Protein AF-A0A2N5A9E8-F1 (afdb_monomer)

Secondary structure (DSSP, 8-state):
--S--EEEE-SGGGG-HHHHHHHHHHHHHTT--EEEEE-TTHHHHH---TTSS-----HHHHHHHHHHHHHHHHHHHHHHHTT-EEEEEEEES---HHHHHH-GGGEETTTEEP--HHHHHHHHHHHHHHHHHHSTT--EEEEEE--TTSSS-SS--HHHHHHHTTT----TTHHHHHHHHHHHHHHHHHHHTT-EEEE----SSGGGT--

Mean predicted aligned error: 6.92 Å

Radius of gyration: 18.6 Å; Cα contacts (8 Å, |Δi|>4): 307; chains: 1; bounding box: 44×36×58 Å

Foldseek 3Di:
DDPAFEDEDEDPCLQVVVSLVVSLVVCVVVVGQEYEYEYACVLVQQDDQPPQAPPPPDVVSVVRNLVVLVSLLVSLVVSVVVNHAYEYEYEDPDDDPRSCVSPVVQADPPGAGHCPLVVRLVRLLSSLLSSCVSNVSHQAYEYEYDDLPDSDHLAHAPVVVVVCCVPDVDDLPRSLVSCCSNVVSNCVSQVVSVHDYHYDYDHSDPSSPDD

Organism: Klebsiella variicola (NCBI:txid244366)

Solvent-accessible surface area (backbone atoms only — not comparable to full-atom values): 11771 Å² total; per-residue (Å²): 130,79,91,76,40,75,49,78,46,59,62,79,51,70,79,36,65,71,55,49,50,52,51,52,54,49,32,55,78,72,69,34,45,30,42,33,46,30,33,59,63,39,57,71,57,43,46,76,56,84,89,54,48,79,90,73,84,51,65,67,59,54,52,50,13,52,52,46,21,52,52,52,23,52,52,19,47,52,30,49,78,72,69,26,43,25,30,44,30,32,44,38,80,74,77,63,71,62,43,48,71,59,36,58,86,40,52,36,92,95,79,46,57,49,86,50,66,71,60,54,32,50,53,50,27,46,38,51,44,49,47,47,69,50,25,67,52,44,46,27,40,35,44,24,73,37,42,60,85,45,81,51,47,66,40,59,43,65,77,61,47,64,70,40,59,80,78,52,90,76,64,83,70,51,37,40,53,51,52,51,50,37,52,50,44,39,48,54,42,34,46,76,68,75,32,45,76,42,82,45,85,61,68,48,45,76,66,55,77,62,128

Structure (mmCIF, N/CA/C/O backbone):
data_AF-A0A2N5A9E8-F1
#
_entry.id   AF-A0A2N5A9E8-F1
#
loop_
_atom_site.group_PDB
_atom_site.id
_atom_site.type_symbol
_atom_site.label_atom_id
_atom_site.label_alt_id
_atom_site.label_comp_id
_atom_site.label_asym_id
_atom_site.label_entity_id
_atom_site.label_seq_id
_atom_site.pdbx_PDB_ins_code
_atom_site.Cartn_x
_atom_site.Cartn_y
_atom_site.Cartn_z
_atom_site.occupancy
_atom_site.B_iso_or_equiv
_atom_site.auth_seq_id
_atom_site.auth_comp_id
_atom_site.auth_asym_id
_atom_site.auth_atom_id
_atom_site.pdbx_PDB_model_num
ATOM 1 N N . MET A 1 1 ? -23.971 -14.358 9.349 1.00 72.75 1 MET A N 1
ATOM 2 C CA . MET A 1 1 ? -23.417 -13.008 9.610 1.00 72.75 1 MET A CA 1
ATOM 3 C C . MET A 1 1 ? -22.126 -12.876 8.810 1.00 72.75 1 MET A C 1
ATOM 5 O O . MET A 1 1 ? -21.363 -13.830 8.812 1.00 72.75 1 MET A O 1
ATOM 9 N N . TRP A 1 2 ? -21.902 -11.767 8.098 1.00 87.25 2 TRP A N 1
ATOM 10 C CA . TRP A 1 2 ? -20.687 -11.575 7.288 1.00 87.25 2 TRP A CA 1
ATOM 11 C C . TRP A 1 2 ? -19.432 -11.530 8.164 1.00 87.25 2 TRP A C 1
ATOM 13 O O . TRP A 1 2 ? -19.405 -10.772 9.135 1.00 87.25 2 TRP A O 1
ATOM 23 N N . GLU A 1 3 ? -18.397 -12.294 7.808 1.00 92.38 3 GLU A N 1
ATOM 24 C CA . GLU A 1 3 ? -17.121 -12.348 8.541 1.00 92.38 3 GLU A CA 1
ATOM 25 C C . GLU A 1 3 ? -16.377 -11.005 8.502 1.00 92.38 3 GLU A C 1
ATOM 27 O O . GLU A 1 3 ? -15.834 -10.552 9.509 1.00 92.38 3 GLU A O 1
ATOM 32 N N . THR A 1 4 ? -16.406 -10.318 7.358 1.00 95.19 4 THR A N 1
ATOM 33 C CA . THR A 1 4 ? -15.750 -9.021 7.160 1.00 95.19 4 THR A CA 1
ATOM 34 C C . THR A 1 4 ? -16.778 -7.937 6.887 1.00 95.19 4 THR A C 1
ATOM 36 O O . THR A 1 4 ? -17.587 -8.056 5.972 1.00 95.19 4 THR A O 1
ATOM 39 N N . ARG A 1 5 ? -16.727 -6.861 7.676 1.00 97.06 5 ARG A N 1
ATOM 40 C CA . ARG A 1 5 ? -17.541 -5.653 7.501 1.00 97.06 5 ARG A CA 1
ATOM 41 C C . ARG A 1 5 ? -16.593 -4.468 7.567 1.00 97.06 5 ARG A C 1
ATOM 43 O O . ARG A 1 5 ? -16.110 -4.127 8.650 1.00 97.06 5 ARG A O 1
ATOM 50 N N . ALA A 1 6 ? -16.281 -3.909 6.404 1.00 97.00 6 ALA A N 1
ATOM 51 C CA . ALA A 1 6 ? -15.262 -2.884 6.246 1.00 97.00 6 ALA A CA 1
ATOM 52 C C . ALA A 1 6 ? -15.866 -1.506 5.969 1.00 97.00 6 ALA A C 1
ATOM 54 O O . ALA A 1 6 ? -16.857 -1.399 5.249 1.00 97.00 6 ALA A O 1
ATOM 55 N N . LEU A 1 7 ? -15.237 -0.473 6.524 1.00 97.56 7 LEU A N 1
ATOM 56 C CA . LEU A 1 7 ? -15.528 0.925 6.233 1.00 97.56 7 LEU A CA 1
ATOM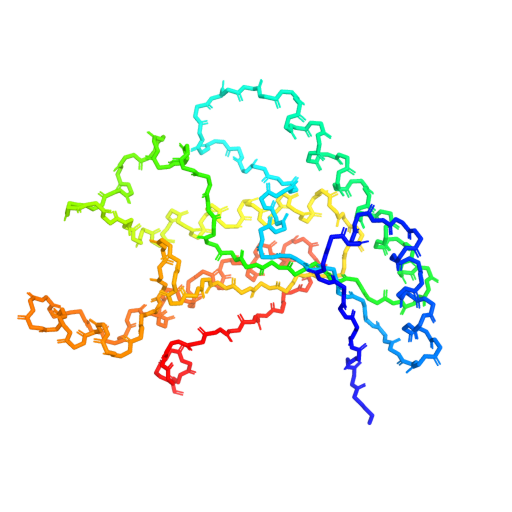 57 C C . LEU A 1 7 ? -14.258 1.605 5.717 1.00 97.56 7 LEU A C 1
ATOM 59 O O . LEU A 1 7 ? -13.197 1.481 6.331 1.00 97.56 7 LEU A O 1
ATOM 63 N N . GLU A 1 8 ? -14.367 2.299 4.587 1.00 96.94 8 GLU A N 1
ATOM 64 C CA . GLU A 1 8 ? -13.237 2.937 3.912 1.00 96.94 8 GLU A CA 1
ATOM 65 C C . GLU A 1 8 ? -13.269 4.461 4.066 1.00 96.94 8 GLU A C 1
ATOM 67 O O . GLU A 1 8 ? -14.317 5.089 3.914 1.00 96.94 8 GLU A O 1
ATOM 72 N N . LEU A 1 9 ? -12.098 5.051 4.309 1.00 96.94 9 LEU A N 1
ATOM 73 C CA . LEU A 1 9 ? -11.838 6.474 4.111 1.00 96.94 9 LEU A CA 1
ATOM 74 C C . LEU A 1 9 ? -10.794 6.626 3.007 1.00 96.94 9 LEU A C 1
ATOM 76 O O . LEU A 1 9 ? -9.661 6.161 3.158 1.00 96.94 9 LEU A O 1
ATOM 80 N N . ASN A 1 10 ? -11.188 7.262 1.900 1.00 94.50 10 ASN A N 1
ATOM 81 C CA . ASN A 1 10 ? -10.383 7.296 0.678 1.00 94.50 10 ASN A CA 1
ATOM 82 C C . ASN A 1 10 ? -10.096 8.690 0.092 1.00 94.50 10 ASN A C 1
ATOM 84 O O . ASN A 1 10 ? -9.565 8.825 -1.011 1.00 94.50 10 ASN A O 1
ATOM 88 N N . ASN A 1 11 ? -10.432 9.744 0.832 1.00 92.94 11 ASN A N 1
ATOM 89 C CA . ASN A 1 11 ? -10.236 11.134 0.424 1.00 92.94 11 ASN A CA 1
ATOM 90 C C . ASN A 1 11 ? -8.995 11.744 1.120 1.00 92.94 11 ASN A C 1
ATOM 92 O O . ASN A 1 11 ? -8.126 11.022 1.606 1.00 92.94 11 ASN A O 1
ATOM 96 N N . GLN A 1 12 ? -8.857 13.074 1.151 1.00 93.25 12 GLN A N 1
ATOM 97 C CA . GLN A 1 12 ? -7.719 13.725 1.825 1.00 93.25 12 GLN A CA 1
ATOM 98 C C . GLN A 1 12 ? -7.793 13.673 3.357 1.00 93.25 12 GLN A C 1
ATOM 100 O O . GLN A 1 12 ? -6.765 13.829 4.020 1.00 93.25 12 GLN A O 1
ATOM 105 N N . ASP A 1 13 ? -8.967 13.386 3.926 1.00 94.88 13 ASP A N 1
ATOM 106 C CA . ASP A 1 13 ? -9.162 13.309 5.374 1.00 94.88 13 ASP A CA 1
ATOM 107 C C . ASP A 1 13 ? -8.412 12.140 6.013 1.00 94.88 13 ASP A C 1
ATOM 109 O O . ASP A 1 13 ? -8.297 12.095 7.237 1.00 94.88 13 ASP A O 1
ATOM 113 N N . ILE A 1 14 ? -7.848 11.223 5.215 1.00 96.12 14 ILE A N 1
ATOM 114 C CA . ILE A 1 14 ? -6.990 10.149 5.726 1.00 96.12 14 ILE A CA 1
ATOM 115 C C . ILE A 1 14 ? -5.797 10.678 6.523 1.00 96.12 14 ILE A C 1
ATOM 117 O O . ILE A 1 14 ? -5.272 9.942 7.341 1.00 96.12 14 ILE A O 1
ATOM 121 N N . TRP A 1 15 ? -5.366 11.924 6.293 1.00 97.00 15 TRP A N 1
ATOM 122 C CA . TRP A 1 15 ? -4.256 12.563 7.009 1.00 97.00 15 TRP A CA 1
ATOM 123 C C . TRP A 1 15 ? 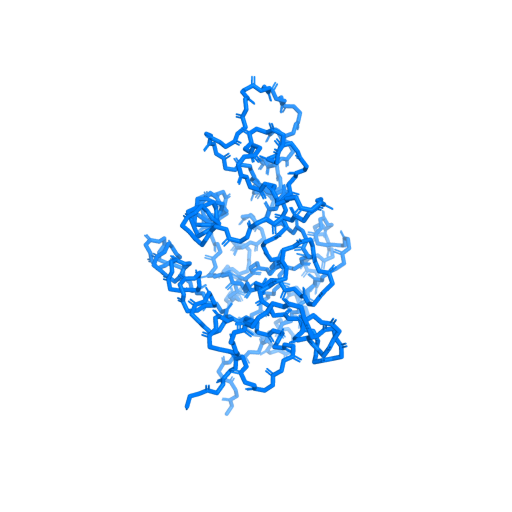-4.728 13.440 8.174 1.00 97.00 15 TRP A C 1
ATOM 125 O O . TRP A 1 15 ? -3.912 14.015 8.895 1.00 97.00 15 TRP A O 1
ATOM 135 N N . HIS A 1 16 ? -6.041 13.549 8.381 1.00 97.25 16 HIS A N 1
ATOM 136 C CA . HIS A 1 16 ? -6.640 14.343 9.440 1.00 97.25 16 HIS A CA 1
ATOM 137 C C . HIS A 1 16 ? -7.058 13.435 10.601 1.00 97.25 16 HIS A C 1
ATOM 139 O O . HIS A 1 16 ? -8.077 12.746 10.551 1.00 97.25 16 HIS A O 1
ATOM 145 N N . TRP A 1 17 ? -6.264 13.438 11.677 1.00 97.44 17 TRP A N 1
ATOM 146 C CA . TRP A 1 17 ? -6.462 12.561 12.841 1.00 97.44 17 TRP A CA 1
ATOM 147 C C . TRP A 1 17 ? -7.901 12.552 13.393 1.00 97.44 17 TRP A C 1
ATOM 149 O O . TRP A 1 17 ? -8.456 11.462 13.540 1.00 97.44 17 TRP A O 1
ATOM 159 N N . PRO A 1 18 ? -8.568 13.702 13.628 1.00 97.56 18 PRO A N 1
ATOM 160 C CA . PRO A 1 18 ? -9.954 13.693 14.094 1.00 97.56 18 PRO A CA 1
ATOM 161 C C . PRO A 1 18 ? -10.927 13.003 13.128 1.00 97.56 18 PRO A C 1
ATOM 163 O O . PRO A 1 18 ? -11.863 12.350 13.579 1.00 97.56 18 PRO A O 1
ATOM 166 N N . SER A 1 19 ? -10.718 13.121 11.813 1.00 96.75 19 SER A N 1
ATOM 167 C CA . SER A 1 19 ? -11.566 12.447 10.820 1.00 96.75 19 SER A CA 1
ATOM 168 C C . SER A 1 19 ? -11.382 10.931 10.870 1.00 96.75 19 SER A C 1
ATOM 170 O O . SER A 1 19 ? -12.371 10.201 10.904 1.00 96.75 19 SER A O 1
ATOM 172 N N . ALA A 1 20 ? -10.135 10.460 10.956 1.00 96.94 20 ALA A N 1
ATOM 173 C CA . ALA A 1 20 ? -9.837 9.038 11.100 1.00 96.94 20 ALA A CA 1
ATOM 174 C C . ALA A 1 20 ? -10.406 8.453 12.409 1.00 96.94 20 ALA A C 1
ATOM 176 O O . ALA A 1 20 ? -10.971 7.362 12.399 1.00 96.94 20 ALA A O 1
ATOM 177 N N . CYS A 1 21 ? -10.337 9.189 13.524 1.00 97.12 21 CYS A N 1
ATOM 178 C CA . CYS A 1 21 ? -10.956 8.772 14.786 1.00 97.12 21 CYS A CA 1
ATOM 179 C C . CYS A 1 21 ? -12.482 8.660 14.680 1.00 97.12 21 CYS A C 1
ATOM 181 O O . CYS A 1 21 ? -13.038 7.639 15.082 1.00 97.12 21 CYS A O 1
ATOM 183 N N . ARG A 1 22 ? -13.154 9.651 14.077 1.00 97.56 22 ARG A N 1
ATOM 184 C CA . ARG A 1 22 ? -14.612 9.602 13.861 1.00 97.56 22 ARG A CA 1
ATOM 185 C C . ARG A 1 22 ? -15.032 8.407 13.006 1.00 97.56 22 ARG A C 1
ATOM 187 O O . ARG A 1 22 ? -16.063 7.799 13.274 1.00 97.56 22 ARG A O 1
ATOM 194 N N . LEU A 1 23 ? -14.231 8.047 12.001 1.00 97.75 23 LEU A N 1
ATOM 195 C CA . LEU A 1 23 ? -14.459 6.850 11.191 1.00 97.75 23 LEU A CA 1
ATOM 196 C C . LEU A 1 23 ? -14.418 5.571 12.044 1.00 97.75 23 LEU A C 1
ATOM 198 O O . LEU A 1 23 ? -15.290 4.719 11.900 1.00 97.75 23 LEU A O 1
ATOM 202 N N . MET A 1 24 ? -13.435 5.440 12.943 1.00 98.25 24 MET A N 1
ATOM 203 C CA . MET A 1 24 ? -13.316 4.283 13.846 1.00 98.25 24 MET A CA 1
ATOM 204 C C . MET A 1 24 ? -14.486 4.208 14.834 1.00 98.25 24 MET A C 1
ATOM 206 O O . MET A 1 24 ? -15.050 3.137 15.043 1.00 98.25 24 MET A O 1
ATOM 210 N N . GLU A 1 25 ? -14.882 5.341 15.415 1.00 97.88 25 GLU A N 1
ATOM 211 C CA . GLU A 1 25 ? -16.040 5.429 16.315 1.00 97.88 25 GLU A CA 1
ATOM 212 C C . GLU A 1 25 ? -17.330 5.013 15.601 1.00 97.88 25 GLU A C 1
ATOM 214 O O . GLU A 1 25 ? -18.112 4.217 16.125 1.00 97.88 25 GLU A O 1
ATOM 219 N N . TYR A 1 26 ? -17.524 5.499 14.373 1.00 98.31 26 TYR A N 1
ATOM 220 C CA . TYR A 1 26 ? -18.640 5.093 13.528 1.00 98.31 26 TYR A CA 1
ATOM 221 C C . TYR A 1 26 ? -18.590 3.592 13.221 1.00 98.31 26 TYR A C 1
ATOM 223 O O . TYR A 1 26 ? -19.602 2.903 13.352 1.00 98.31 26 TYR A O 1
ATOM 231 N N . ALA A 1 27 ? -17.415 3.068 12.859 1.00 98.25 27 ALA A N 1
ATOM 232 C CA . ALA A 1 27 ? -17.225 1.652 12.570 1.00 98.25 27 ALA A CA 1
ATOM 233 C C . ALA A 1 27 ? -17.691 0.779 13.747 1.00 98.25 27 ALA A C 1
ATOM 235 O O . ALA A 1 27 ? -18.510 -0.118 13.553 1.00 98.25 27 ALA A O 1
ATOM 236 N N . ILE A 1 28 ? -17.264 1.100 14.970 1.00 98.00 28 ILE A N 1
ATOM 237 C CA . ILE A 1 28 ? -17.664 0.376 16.186 1.00 98.00 28 ILE A CA 1
ATOM 238 C C . ILE A 1 28 ? -19.168 0.495 16.423 1.00 98.00 28 ILE A C 1
ATOM 240 O O . ILE A 1 28 ? -19.849 -0.518 16.585 1.00 98.00 28 ILE A O 1
ATOM 244 N N . LYS A 1 29 ? -19.701 1.724 16.402 1.00 98.19 29 LYS A N 1
ATOM 245 C CA . LYS A 1 29 ? -21.121 2.001 16.662 1.00 98.19 29 LYS A CA 1
ATOM 246 C C . LYS A 1 29 ? -22.048 1.220 15.729 1.00 98.19 29 LYS A C 1
ATOM 248 O O . LYS A 1 29 ? -23.126 0.803 16.143 1.00 98.19 29 LYS A O 1
ATOM 253 N N . HIS A 1 30 ? -21.630 1.030 14.482 1.00 97.81 30 HIS A N 1
ATOM 254 C CA . HIS A 1 30 ? -22.415 0.361 13.447 1.00 97.81 30 HIS A CA 1
ATOM 255 C C . HIS A 1 30 ? -21.973 -1.090 13.187 1.00 97.81 30 HIS A C 1
ATOM 257 O O . HIS A 1 30 ? -22.403 -1.708 12.215 1.00 97.81 30 HIS A O 1
ATOM 263 N N . GLY A 1 31 ? -21.146 -1.659 14.069 1.00 97.00 31 GLY A N 1
ATOM 264 C CA . GLY A 1 31 ? -20.788 -3.076 14.056 1.00 97.00 31 GLY A CA 1
ATOM 265 C C . GLY A 1 31 ? -19.809 -3.492 12.955 1.00 97.00 31 GLY A C 1
ATOM 266 O O . GLY A 1 31 ? -19.677 -4.689 12.689 1.00 97.00 31 GLY A O 1
ATOM 267 N N . PHE A 1 32 ? -19.111 -2.557 12.312 1.00 98.50 32 PHE A N 1
ATOM 268 C CA . PHE A 1 32 ? -17.983 -2.861 11.431 1.00 98.50 32 PHE A CA 1
ATOM 269 C C . PHE A 1 32 ? -16.805 -3.406 12.245 1.00 98.50 32 PHE A C 1
ATOM 271 O O . PHE A 1 32 ? -16.614 -3.057 13.406 1.00 98.50 32 PHE A O 1
ATOM 278 N N . ASN A 1 33 ? -16.002 -4.271 11.629 1.00 98.12 33 ASN A N 1
ATOM 279 C CA . ASN A 1 33 ? -14.831 -4.881 12.271 1.00 98.12 33 ASN A CA 1
ATOM 280 C C . ASN A 1 33 ? -13.517 -4.568 11.545 1.00 98.12 33 ASN A C 1
ATOM 282 O O . ASN A 1 33 ? -12.466 -5.115 11.881 1.00 98.12 33 ASN A O 1
ATOM 286 N N . THR A 1 34 ? -13.577 -3.750 10.494 1.00 98.56 34 THR A N 1
ATOM 287 C CA . THR A 1 34 ? -12.442 -3.465 9.619 1.00 98.56 34 THR A CA 1
ATOM 288 C C . THR A 1 34 ? -12.486 -2.013 9.156 1.00 98.56 34 THR A C 1
ATOM 290 O O . THR A 1 34 ? -13.527 -1.530 8.714 1.00 98.56 34 THR A O 1
ATOM 293 N N . VAL A 1 35 ? -11.346 -1.334 9.227 1.00 98.62 35 VAL A N 1
ATOM 294 C CA . VAL A 1 35 ? -11.126 0.007 8.681 1.00 98.62 35 VAL A CA 1
ATOM 295 C C . VAL A 1 35 ? -10.141 -0.090 7.525 1.00 98.62 35 VAL A C 1
ATOM 297 O O . VAL A 1 35 ? -9.106 -0.753 7.634 1.00 98.62 35 VAL A O 1
ATOM 300 N N . VAL A 1 36 ? -10.467 0.585 6.428 1.00 98.50 36 VAL A N 1
ATOM 301 C CA . VAL A 1 36 ? -9.624 0.695 5.238 1.00 98.50 36 VAL A CA 1
ATOM 302 C C . VAL A 1 36 ? -9.244 2.158 5.042 1.00 98.50 36 VAL A C 1
ATOM 304 O O . VAL A 1 36 ? -10.112 3.027 4.991 1.00 98.50 36 VAL A O 1
ATOM 307 N N . ILE A 1 37 ? -7.949 2.430 4.924 1.00 98.12 37 ILE A N 1
ATOM 308 C CA . ILE A 1 37 ? -7.427 3.739 4.525 1.00 98.12 37 ILE A CA 1
ATOM 309 C C . ILE A 1 37 ? -6.835 3.597 3.130 1.00 98.12 37 ILE A C 1
ATOM 311 O O . ILE A 1 37 ? -5.883 2.841 2.943 1.00 98.12 37 ILE A O 1
ATOM 315 N N . GLY A 1 38 ? -7.402 4.302 2.155 1.00 94.94 38 GLY A N 1
ATOM 316 C CA . GLY A 1 38 ? -7.069 4.098 0.748 1.00 94.94 38 GLY A CA 1
ATOM 317 C C . GLY A 1 38 ? -6.800 5.382 -0.013 1.00 94.94 38 GLY A C 1
ATOM 318 O O . GLY A 1 38 ? -7.481 6.372 0.184 1.00 94.94 38 GLY A O 1
ATOM 319 N N . GLN A 1 39 ? -5.827 5.391 -0.913 1.00 92.88 39 GLN A N 1
ATOM 320 C CA . GLN A 1 39 ? -5.735 6.380 -1.996 1.00 92.88 39 GLN A CA 1
ATOM 321 C C . GLN A 1 39 ? -5.071 5.686 -3.184 1.00 92.88 39 GLN A C 1
ATOM 323 O O . GLN A 1 39 ? -4.251 4.796 -2.974 1.00 92.88 39 GLN A O 1
ATOM 328 N N . ALA A 1 40 ? -5.371 6.102 -4.421 1.00 87.81 40 ALA A N 1
ATOM 329 C CA . ALA A 1 40 ? -4.774 5.490 -5.614 1.00 87.81 40 ALA A CA 1
ATOM 330 C C . ALA A 1 40 ? -3.242 5.389 -5.491 1.00 87.81 40 ALA A C 1
ATOM 332 O O . ALA A 1 40 ? -2.704 4.295 -5.515 1.00 87.81 40 ALA A O 1
ATOM 333 N N . GLU A 1 41 ? -2.580 6.505 -5.188 1.00 88.88 41 GLU A N 1
ATOM 334 C CA . GLU A 1 41 ? -1.118 6.608 -5.084 1.00 88.88 41 GLU A CA 1
ATOM 335 C C . GLU A 1 41 ? -0.586 6.471 -3.649 1.00 88.88 41 GLU A C 1
ATOM 337 O O . GLU A 1 41 ? 0.439 7.063 -3.296 1.00 88.88 41 GLU A O 1
ATOM 342 N N . LEU A 1 42 ? -1.305 5.764 -2.767 1.00 95.19 42 LEU A N 1
ATOM 343 C CA . LEU A 1 42 ? -0.978 5.764 -1.340 1.00 95.19 42 LEU A CA 1
ATOM 344 C C . LEU A 1 42 ? 0.449 5.276 -1.077 1.00 95.19 42 LEU A C 1
ATOM 346 O O . LEU A 1 42 ? 1.192 5.965 -0.385 1.00 95.19 42 LEU A O 1
ATOM 350 N N . PHE A 1 43 ? 0.874 4.144 -1.641 1.00 95.38 43 PHE A N 1
ATOM 351 C CA . PHE A 1 43 ? 2.184 3.582 -1.294 1.00 95.38 43 PHE A CA 1
ATOM 352 C C . PHE A 1 43 ? 3.349 4.424 -1.823 1.00 95.38 43 PHE A C 1
ATOM 354 O O . PHE A 1 43 ? 4.361 4.530 -1.139 1.00 95.38 43 PHE A O 1
ATOM 361 N N . GLY A 1 44 ? 3.196 5.105 -2.966 1.00 92.19 44 GLY A N 1
ATOM 362 C CA . GLY A 1 44 ? 4.204 6.062 -3.449 1.00 92.19 44 GLY A CA 1
ATOM 363 C C . GLY A 1 44 ? 4.385 7.263 -2.508 1.00 92.19 44 GLY A C 1
ATOM 364 O O . GLY A 1 44 ? 5.472 7.827 -2.396 1.00 92.19 44 GLY A O 1
ATOM 365 N N . LYS A 1 45 ? 3.342 7.622 -1.743 1.00 93.81 45 LYS A N 1
ATOM 366 C CA . LYS A 1 45 ? 3.435 8.642 -0.683 1.00 93.81 45 LYS A CA 1
ATOM 367 C C . LYS A 1 45 ? 4.129 8.140 0.581 1.00 93.81 45 LYS A C 1
ATOM 369 O O . LYS A 1 45 ? 4.500 8.986 1.399 1.00 93.81 45 LYS A O 1
ATOM 374 N N . LEU A 1 46 ? 4.247 6.823 0.760 1.00 95.62 46 LEU A N 1
ATOM 375 C CA . LEU A 1 46 ? 4.800 6.182 1.955 1.00 95.62 46 LEU A CA 1
ATOM 376 C C . LEU A 1 46 ? 6.255 5.778 1.787 1.00 95.62 46 LEU A C 1
ATOM 378 O O . LEU A 1 46 ? 7.013 5.913 2.740 1.00 95.62 46 LEU A O 1
ATOM 382 N N . VAL A 1 47 ? 6.636 5.277 0.613 1.00 93.56 47 VAL A N 1
ATOM 383 C CA . VAL A 1 47 ? 7.964 4.700 0.390 1.00 93.56 47 VAL A CA 1
ATOM 384 C C . VAL A 1 47 ? 8.437 4.891 -1.047 1.00 93.56 47 VAL A C 1
ATOM 386 O O . VAL A 1 47 ? 7.634 4.953 -1.981 1.00 93.56 47 VAL A O 1
ATOM 389 N N . SER A 1 48 ? 9.758 4.901 -1.207 1.00 90.56 48 SER A N 1
ATOM 390 C CA . SER A 1 48 ? 10.453 4.760 -2.485 1.00 90.56 48 SER A CA 1
ATOM 391 C C . SER A 1 48 ? 11.398 3.556 -2.380 1.00 90.56 48 SER A C 1
ATOM 393 O O . SER A 1 48 ? 12.297 3.591 -1.537 1.00 90.56 48 SER A O 1
ATOM 395 N N . PRO A 1 49 ? 11.205 2.481 -3.168 1.00 89.00 49 PRO A N 1
ATOM 396 C CA . PRO A 1 49 ? 12.113 1.333 -3.167 1.00 89.00 49 PRO A CA 1
ATOM 397 C C . PRO A 1 49 ? 13.552 1.754 -3.483 1.00 89.00 49 PRO A C 1
ATOM 399 O O . PRO A 1 49 ? 13.785 2.527 -4.412 1.00 89.00 49 PRO A O 1
ATOM 402 N N . GLN A 1 50 ? 14.517 1.251 -2.716 1.00 87.19 50 GLN A N 1
ATOM 403 C CA . GLN A 1 50 ? 15.932 1.574 -2.911 1.00 87.19 50 GLN A CA 1
ATOM 404 C C . GLN A 1 50 ? 16.523 0.802 -4.098 1.00 87.19 50 GLN A C 1
ATOM 406 O O . GLN A 1 50 ? 16.119 -0.325 -4.363 1.00 87.19 50 GLN A O 1
ATOM 411 N N . GLY A 1 51 ? 17.508 1.394 -4.781 1.00 87.50 51 GLY A N 1
ATOM 412 C CA . GLY A 1 51 ? 18.261 0.731 -5.855 1.00 87.50 51 GLY A CA 1
ATOM 413 C 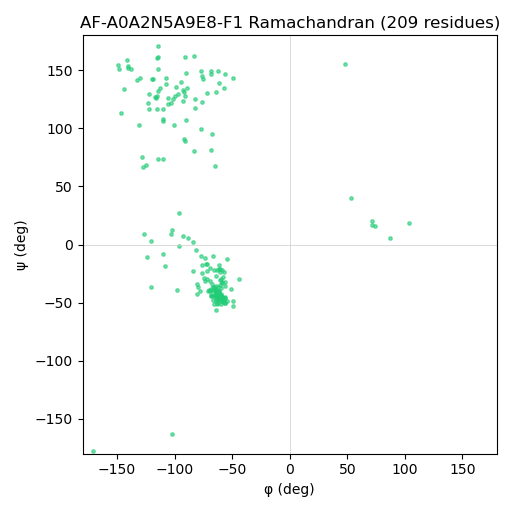C . GLY A 1 51 ? 17.646 0.820 -7.257 1.00 87.50 51 GLY A C 1
ATOM 414 O O . GLY A 1 51 ? 18.184 0.213 -8.175 1.00 87.50 51 GLY A O 1
ATOM 415 N N . TYR A 1 52 ? 16.560 1.581 -7.427 1.00 88.00 52 TYR A N 1
ATOM 416 C CA . TYR A 1 52 ? 15.840 1.724 -8.703 1.00 88.00 52 TYR A CA 1
ATOM 417 C C . TYR A 1 52 ? 15.979 3.106 -9.362 1.00 88.00 52 TYR A C 1
ATOM 419 O O . TYR A 1 52 ? 15.533 3.324 -10.481 1.00 88.00 52 TYR A O 1
ATOM 427 N N . THR A 1 53 ? 16.570 4.075 -8.673 1.00 84.31 53 THR A N 1
ATOM 428 C CA . THR A 1 53 ? 16.900 5.387 -9.237 1.00 84.31 53 THR A CA 1
ATOM 429 C C . THR A 1 53 ? 18.289 5.787 -8.749 1.00 84.31 53 THR A C 1
ATOM 431 O O . THR A 1 53 ? 18.670 5.377 -7.645 1.00 84.31 53 THR A O 1
ATOM 434 N N . PRO A 1 54 ? 19.050 6.590 -9.518 1.00 75.00 54 PRO A N 1
ATOM 435 C CA . PRO A 1 54 ? 20.262 7.224 -9.016 1.00 75.00 54 PRO A CA 1
ATOM 436 C C . PRO A 1 54 ? 19.990 7.907 -7.672 1.00 75.00 54 PRO A C 1
ATOM 438 O O . PRO A 1 54 ? 18.896 8.430 -7.444 1.00 75.00 54 PRO A O 1
ATOM 441 N N . PHE A 1 55 ? 20.964 7.853 -6.764 1.00 60.53 55 PHE A N 1
ATOM 442 C CA . PHE A 1 55 ? 20.850 8.419 -5.422 1.00 60.53 55 PHE A CA 1
ATOM 443 C C . PHE A 1 55 ? 20.809 9.954 -5.472 1.00 60.53 55 PHE A C 1
ATOM 445 O O . PHE A 1 55 ? 21.802 10.613 -5.187 1.00 60.53 55 PHE A O 1
ATOM 452 N N . ASP A 1 56 ? 19.640 10.521 -5.757 1.00 59.00 56 ASP A N 1
ATOM 453 C CA . ASP A 1 56 ? 19.311 11.887 -5.361 1.00 59.00 56 ASP A CA 1
ATOM 454 C C . ASP A 1 56 ? 18.628 11.819 -4.000 1.00 59.00 56 ASP A C 1
ATOM 456 O O . ASP A 1 56 ? 17.419 11.608 -3.863 1.00 59.00 56 ASP A O 1
ATOM 460 N N . TYR A 1 57 ? 19.442 11.919 -2.952 1.00 58.66 57 TYR A N 1
ATOM 461 C CA . TYR A 1 57 ? 18.960 11.876 -1.582 1.00 58.66 57 TYR A CA 1
ATOM 462 C C . TYR A 1 57 ? 18.128 13.132 -1.282 1.00 58.66 57 TYR A C 1
ATOM 464 O O . TYR A 1 57 ? 18.644 14.193 -0.937 1.00 58.66 57 TYR A O 1
ATOM 472 N N . ASN A 1 58 ? 16.808 13.017 -1.438 1.00 71.75 58 ASN A N 1
ATOM 473 C CA . ASN A 1 58 ? 15.863 14.069 -1.086 1.00 71.75 58 ASN A CA 1
ATOM 474 C C . ASN A 1 58 ? 15.388 13.884 0.363 1.00 71.75 58 ASN A C 1
ATOM 476 O O . ASN A 1 58 ? 14.371 13.236 0.633 1.00 71.75 58 ASN A O 1
ATOM 480 N N . ASP A 1 59 ? 16.121 14.489 1.299 1.00 72.06 59 ASP A N 1
ATOM 481 C CA . ASP A 1 59 ? 15.838 14.449 2.742 1.00 72.06 59 ASP A CA 1
ATOM 482 C C . ASP A 1 59 ? 14.395 14.817 3.097 1.00 72.06 59 ASP A C 1
ATOM 484 O O . ASP A 1 59 ? 13.772 14.225 3.987 1.00 72.06 59 ASP A O 1
ATOM 488 N N . ARG A 1 60 ? 13.831 15.794 2.381 1.00 69.56 60 ARG A N 1
ATOM 489 C CA . ARG A 1 60 ? 12.464 16.258 2.612 1.00 69.56 60 ARG A CA 1
ATOM 490 C C . ARG A 1 60 ? 11.446 15.190 2.225 1.00 69.56 60 ARG A C 1
ATOM 492 O O . ARG A 1 60 ? 10.496 14.971 2.979 1.00 69.56 60 ARG A O 1
ATOM 499 N N . LEU A 1 61 ? 11.633 14.531 1.082 1.00 81.25 61 LEU A N 1
ATOM 500 C CA . LEU A 1 61 ? 10.765 13.440 0.637 1.00 81.25 61 LEU A CA 1
ATOM 501 C C . LEU A 1 61 ? 10.816 12.270 1.627 1.00 81.25 61 LEU A C 1
ATOM 503 O O . LEU A 1 61 ? 9.766 11.824 2.092 1.00 81.25 61 LEU A O 1
ATOM 507 N N . SER A 1 62 ? 12.027 11.860 2.017 1.00 84.06 62 SER A N 1
ATOM 508 C CA 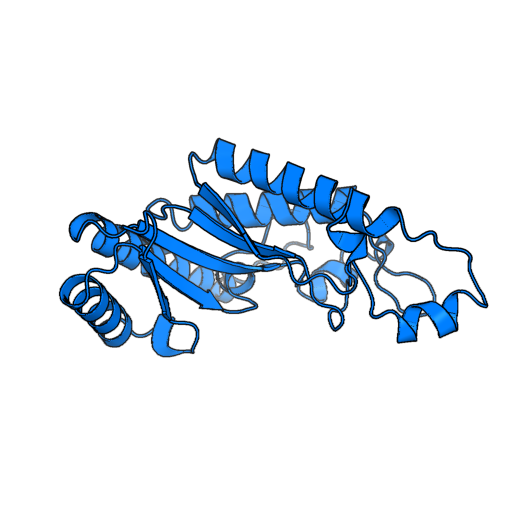. SER A 1 62 ? 12.261 10.800 3.007 1.00 84.06 62 SER A CA 1
ATOM 509 C C . SER A 1 62 ? 11.590 11.113 4.352 1.00 84.06 62 SER A C 1
ATOM 511 O O . SER A 1 62 ? 10.857 10.294 4.914 1.00 84.06 62 SER A O 1
ATOM 513 N N . SER A 1 63 ? 11.736 12.349 4.839 1.00 89.94 63 SER A N 1
ATOM 514 C CA . SER A 1 63 ? 11.114 12.794 6.091 1.00 89.94 63 SER A CA 1
ATOM 515 C C . SER A 1 63 ? 9.583 12.773 6.029 1.00 89.94 63 SER A C 1
ATOM 517 O O . SER A 1 63 ? 8.929 12.341 6.981 1.00 89.94 63 SER A O 1
ATOM 519 N N . GLN A 1 64 ? 8.987 13.200 4.909 1.00 93.38 64 GLN A N 1
ATOM 520 C CA . GLN A 1 64 ? 7.532 13.167 4.720 1.00 93.38 64 GLN A CA 1
ATOM 521 C C . GLN A 1 64 ? 6.988 11.738 4.641 1.00 93.38 64 GLN A C 1
ATOM 523 O O . GLN A 1 64 ? 5.972 11.434 5.269 1.00 93.38 64 GLN A O 1
ATOM 528 N N . GLN A 1 65 ? 7.665 10.866 3.893 1.00 94.81 65 GLN A N 1
ATOM 529 C CA . GLN A 1 65 ? 7.356 9.439 3.794 1.00 94.81 65 GLN A CA 1
ATOM 530 C C . GLN A 1 65 ? 7.367 8.785 5.180 1.00 94.81 65 GLN A C 1
ATOM 532 O O . GLN A 1 65 ? 6.365 8.209 5.612 1.00 94.81 65 GLN A O 1
ATOM 537 N N . ARG A 1 66 ? 8.441 9.001 5.948 1.00 95.44 66 ARG A N 1
ATOM 538 C CA . ARG A 1 66 ? 8.559 8.512 7.326 1.00 95.44 66 ARG A CA 1
ATOM 539 C C . ARG A 1 66 ? 7.449 9.041 8.236 1.00 95.44 66 ARG A C 1
ATOM 541 O O . ARG A 1 66 ? 6.857 8.263 8.982 1.00 95.44 66 ARG A O 1
ATOM 548 N N . ALA A 1 67 ? 7.139 10.337 8.179 1.00 97.19 67 ALA A N 1
ATOM 549 C CA . ALA A 1 67 ? 6.077 10.931 8.993 1.00 97.19 67 ALA A CA 1
ATOM 550 C C . ALA A 1 67 ? 4.698 10.319 8.686 1.00 97.19 67 ALA A C 1
ATOM 552 O O . ALA A 1 67 ? 3.934 10.022 9.608 1.00 97.19 67 ALA A O 1
ATOM 553 N N . ARG A 1 68 ? 4.395 10.072 7.405 1.00 97.50 68 ARG A N 1
ATOM 554 C CA . ARG A 1 68 ? 3.156 9.405 6.975 1.00 97.50 68 ARG A CA 1
ATOM 555 C C . ARG A 1 68 ? 3.088 7.958 7.457 1.00 97.50 68 ARG A C 1
ATOM 557 O O . ARG A 1 68 ? 2.049 7.551 7.972 1.00 97.50 68 ARG A O 1
ATOM 564 N N . CYS A 1 69 ? 4.185 7.210 7.362 1.00 98.31 69 CYS A N 1
ATOM 565 C CA . CYS A 1 69 ? 4.279 5.854 7.903 1.00 98.31 69 CYS A CA 1
ATOM 566 C C . CYS A 1 69 ? 4.029 5.828 9.419 1.00 98.31 69 CYS A C 1
ATOM 568 O O . CYS A 1 69 ? 3.190 5.064 9.895 1.00 98.31 69 CYS A O 1
ATOM 570 N N . ILE A 1 70 ? 4.660 6.733 10.179 1.00 98.44 70 ILE A N 1
ATOM 571 C CA . ILE A 1 70 ? 4.428 6.873 11.627 1.00 98.44 70 ILE A CA 1
ATOM 572 C C . ILE A 1 70 ? 2.953 7.166 11.921 1.00 98.44 70 ILE A C 1
ATOM 574 O O . ILE A 1 70 ? 2.366 6.550 12.813 1.00 98.44 70 ILE A O 1
ATOM 578 N N . TYR A 1 71 ? 2.349 8.092 11.177 1.00 98.56 71 TYR A N 1
ATOM 579 C CA . TYR A 1 71 ? 0.942 8.449 11.329 1.00 98.56 71 TYR A CA 1
ATOM 580 C C . TYR A 1 71 ? 0.015 7.247 11.090 1.00 98.56 71 TYR A C 1
ATOM 582 O O . TYR A 1 71 ? -0.808 6.924 11.949 1.00 98.56 71 TYR A O 1
ATOM 590 N N . LEU A 1 72 ? 0.181 6.540 9.968 1.00 98.62 72 LEU A N 1
ATOM 591 C CA . LEU A 1 72 ? -0.638 5.369 9.645 1.00 98.62 72 LEU A CA 1
ATOM 592 C C . LEU A 1 72 ? -0.423 4.234 10.645 1.00 98.62 72 LEU A C 1
ATOM 594 O O . LEU A 1 72 ? -1.379 3.558 11.015 1.00 98.62 72 LEU A O 1
ATOM 598 N N . ASN A 1 73 ? 0.803 4.055 11.143 1.00 98.81 73 ASN A N 1
ATOM 599 C CA . ASN A 1 73 ? 1.081 3.052 12.163 1.00 98.81 73 ASN A CA 1
ATOM 600 C C . ASN A 1 73 ? 0.351 3.368 13.474 1.00 98.81 73 ASN A C 1
ATOM 602 O O . ASN A 1 73 ? -0.191 2.467 14.106 1.00 98.81 73 ASN A O 1
ATOM 606 N N . ARG A 1 74 ? 0.263 4.648 13.863 1.00 98.69 74 ARG A N 1
ATOM 607 C CA . ARG A 1 74 ? -0.539 5.069 15.025 1.00 98.69 74 ARG A CA 1
ATOM 608 C C . ARG A 1 74 ? -2.030 4.799 14.827 1.00 98.69 74 ARG A C 1
ATOM 610 O O . ARG A 1 74 ? -2.676 4.336 15.763 1.00 98.69 74 ARG A O 1
ATOM 617 N N . LEU A 1 75 ? -2.570 5.037 13.629 1.00 98.50 75 LEU A N 1
ATOM 618 C CA . LEU A 1 75 ? -3.959 4.673 13.323 1.00 98.50 75 LEU A CA 1
ATOM 619 C C . LEU A 1 75 ? -4.183 3.160 13.403 1.00 98.50 75 LEU A C 1
ATOM 621 O O . LEU A 1 75 ? -5.163 2.722 13.997 1.00 98.50 75 LEU A O 1
ATOM 625 N N . ALA A 1 76 ? -3.263 2.365 12.858 1.00 98.69 76 ALA A N 1
ATOM 626 C CA . ALA A 1 76 ? -3.341 0.910 12.899 1.00 98.69 76 ALA A CA 1
ATOM 627 C C . ALA A 1 76 ? -3.298 0.364 14.338 1.00 98.69 76 ALA A C 1
ATOM 629 O O . ALA A 1 76 ? -4.099 -0.501 14.694 1.00 98.69 76 ALA A O 1
ATOM 630 N N . LEU A 1 77 ? -2.417 0.911 15.186 1.00 98.75 77 LEU A N 1
ATOM 631 C CA . LEU A 1 77 ? -2.357 0.586 16.615 1.00 98.75 77 LEU A CA 1
ATOM 632 C C . LEU A 1 77 ? -3.678 0.911 17.322 1.00 98.75 77 LEU A C 1
ATOM 634 O O . LEU A 1 77 ? -4.205 0.058 18.032 1.00 98.75 77 LEU A O 1
ATOM 638 N N . ARG A 1 78 ? -4.251 2.092 17.061 1.00 98.50 78 ARG A N 1
ATOM 639 C CA . ARG A 1 78 ? -5.547 2.498 17.621 1.00 98.50 78 ARG A CA 1
ATOM 640 C C . ARG A 1 78 ? -6.690 1.594 17.153 1.00 98.50 78 ARG A C 1
ATOM 642 O O . ARG A 1 78 ? -7.515 1.191 17.963 1.00 98.50 78 ARG A O 1
ATOM 649 N N . CYS A 1 79 ? -6.736 1.229 15.871 1.00 98.56 79 CYS A N 1
ATOM 650 C CA . CYS A 1 79 ? -7.707 0.250 15.378 1.00 98.56 79 CYS A CA 1
ATOM 651 C C . CYS A 1 79 ? -7.596 -1.072 16.139 1.00 98.56 79 CYS A C 1
ATOM 653 O O . CYS A 1 79 ? -8.610 -1.601 16.585 1.00 98.56 79 CYS A O 1
ATOM 655 N N . ARG A 1 80 ? -6.372 -1.568 16.348 1.00 98.06 80 ARG A N 1
ATOM 656 C CA . ARG A 1 80 ? -6.131 -2.808 17.093 1.00 98.06 80 ARG A CA 1
ATOM 657 C C . ARG A 1 80 ? -6.618 -2.723 18.541 1.00 98.06 80 ARG A C 1
ATOM 659 O O . ARG A 1 80 ? -7.238 -3.672 19.007 1.00 98.06 80 ARG A O 1
ATOM 666 N N . GLU A 1 81 ? -6.380 -1.606 19.229 1.00 98.12 81 GLU A N 1
ATOM 667 C CA . GLU A 1 81 ? -6.901 -1.351 20.588 1.00 98.12 81 GLU A CA 1
ATOM 668 C C . GLU A 1 81 ? -8.434 -1.401 20.640 1.00 98.12 81 GLU A C 1
ATOM 670 O O . GLU A 1 81 ? -9.013 -1.857 21.621 1.00 98.12 81 GLU A O 1
ATOM 675 N N . LEU A 1 82 ? -9.088 -0.983 19.557 1.00 97.88 82 LEU A N 1
ATOM 676 C CA . LEU A 1 82 ? -10.541 -0.986 19.401 1.00 97.88 82 LEU A CA 1
ATOM 677 C C . LEU A 1 82 ? -11.098 -2.308 18.836 1.00 97.88 82 LEU A C 1
ATOM 679 O O . LEU A 1 82 ? -12.287 -2.391 18.533 1.00 97.88 82 LEU A O 1
ATOM 683 N N . GLY A 1 83 ? -10.260 -3.335 18.654 1.00 97.62 83 GLY A N 1
ATOM 684 C CA . GLY A 1 83 ? -10.667 -4.620 18.072 1.00 97.62 83 GLY A CA 1
ATOM 685 C C . GLY A 1 83 ? -10.974 -4.571 16.568 1.00 97.62 83 GLY A C 1
ATOM 686 O O . GLY A 1 83 ? -11.609 -5.481 16.035 1.00 97.62 83 GLY A O 1
ATOM 687 N N . LEU A 1 84 ? -10.534 -3.522 15.870 1.00 98.56 84 LEU A N 1
ATOM 688 C CA . LEU A 1 84 ? -10.696 -3.343 14.430 1.00 98.56 84 LEU A CA 1
ATOM 689 C C . LEU A 1 84 ? -9.458 -3.843 13.679 1.00 98.56 84 LEU A C 1
ATOM 691 O O . LEU A 1 84 ? -8.317 -3.566 14.053 1.00 98.56 84 LEU A O 1
ATOM 695 N N . ARG A 1 85 ? -9.679 -4.509 12.545 1.00 98.62 85 ARG A N 1
ATOM 696 C CA . ARG A 1 85 ? -8.617 -4.768 11.564 1.00 98.62 85 ARG A CA 1
ATOM 697 C C . ARG A 1 85 ? -8.323 -3.500 10.770 1.00 98.62 85 ARG A C 1
ATOM 699 O O . ARG A 1 85 ? -9.241 -2.741 10.464 1.00 98.62 85 ARG A O 1
ATOM 706 N N . PHE A 1 86 ? -7.066 -3.290 10.398 1.00 98.75 86 PHE A N 1
ATOM 707 C CA . PHE A 1 86 ? -6.631 -2.103 9.666 1.00 98.75 86 PHE A CA 1
ATOM 708 C C . PHE A 1 86 ? -5.952 -2.486 8.355 1.00 98.75 86 PHE A C 1
ATOM 710 O O . PHE A 1 86 ? -4.944 -3.196 8.359 1.00 98.75 86 PHE A O 1
ATOM 717 N N . TYR A 1 87 ? -6.496 -1.999 7.244 1.00 98.69 87 TYR A N 1
ATOM 718 C CA . TYR A 1 87 ? -5.956 -2.231 5.912 1.00 98.69 87 TYR A CA 1
ATOM 719 C C . TYR A 1 87 ? -5.564 -0.923 5.238 1.00 98.69 87 TYR A C 1
ATOM 721 O O . TYR A 1 87 ? -6.273 0.078 5.346 1.00 98.69 87 TYR A O 1
ATOM 729 N N . LEU A 1 88 ? -4.463 -0.963 4.492 1.00 98.50 88 LEU A N 1
ATOM 730 C CA . LEU A 1 88 ? -4.121 0.091 3.544 1.00 98.50 88 LEU A CA 1
ATOM 731 C C . LEU A 1 88 ? -4.530 -0.330 2.138 1.00 98.50 88 LEU A C 1
ATOM 733 O O . LEU A 1 88 ? -4.266 -1.463 1.738 1.00 98.50 88 LEU A O 1
ATOM 737 N N . GLN A 1 89 ? -5.145 0.578 1.389 1.00 96.44 89 GLN A N 1
ATOM 738 C CA . GLN A 1 89 ? -5.561 0.344 0.013 1.00 96.44 89 GLN A CA 1
ATOM 739 C C . GLN A 1 89 ? -4.776 1.236 -0.950 1.00 96.44 89 GLN A C 1
ATOM 741 O O . GLN A 1 89 ? -4.653 2.442 -0.739 1.00 96.44 89 GLN A O 1
ATOM 746 N N . ALA A 1 90 ? -4.263 0.636 -2.021 1.00 94.06 90 ALA A N 1
ATOM 747 C CA . ALA A 1 90 ? -3.613 1.363 -3.104 1.00 94.06 90 ALA A CA 1
ATOM 748 C C . ALA A 1 90 ? -3.952 0.763 -4.469 1.00 94.06 90 ALA A C 1
ATOM 750 O O . ALA A 1 90 ? -4.369 -0.398 -4.590 1.00 94.06 90 ALA A O 1
ATOM 751 N N . LYS A 1 91 ? -3.781 1.588 -5.498 1.00 91.19 91 LYS A N 1
ATOM 752 C CA . LYS A 1 91 ? -3.676 1.143 -6.878 1.00 91.19 91 LYS A CA 1
ATOM 753 C C . LYS A 1 91 ? -2.197 1.171 -7.236 1.00 91.19 91 LYS A C 1
ATOM 755 O O . LYS A 1 91 ? -1.529 2.178 -7.072 1.00 91.19 91 LYS A O 1
ATOM 760 N N . GLU A 1 92 ? -1.692 0.045 -7.692 1.00 90.06 92 GLU A N 1
ATOM 761 C CA . GLU A 1 92 ? -0.278 -0.179 -7.935 1.00 90.06 92 GLU A CA 1
ATOM 762 C C . GLU A 1 92 ? 0.005 -0.376 -9.424 1.00 90.06 92 GLU A C 1
ATOM 764 O O . GLU A 1 92 ? -0.919 -0.497 -10.235 1.00 90.06 92 GLU A O 1
ATOM 769 N N . LEU A 1 93 ? 1.303 -0.396 -9.751 1.00 86.94 93 LEU A N 1
ATOM 770 C CA . LEU A 1 93 ? 1.875 -0.106 -11.077 1.00 86.94 93 LEU A CA 1
ATOM 771 C C . LEU A 1 93 ? 1.818 1.372 -11.475 1.00 86.94 93 LEU A C 1
ATOM 773 O O . LEU A 1 93 ? 1.956 1.722 -12.645 1.00 86.94 93 LEU A O 1
ATOM 777 N N . SER A 1 94 ? 1.668 2.246 -10.488 1.00 82.44 94 SER A N 1
ATOM 778 C CA . SER A 1 94 ? 2.037 3.645 -10.603 1.00 82.44 94 SER A CA 1
ATOM 779 C C . SER A 1 94 ? 3.490 3.830 -10.177 1.00 82.44 94 SER A C 1
ATOM 781 O O . SER A 1 94 ? 3.922 3.289 -9.160 1.00 82.44 94 SER A O 1
ATOM 783 N N . PHE A 1 95 ? 4.260 4.586 -10.949 1.00 86.94 95 PHE A N 1
ATOM 784 C CA . PHE A 1 95 ? 5.683 4.804 -10.709 1.00 86.94 95 PHE A CA 1
ATOM 785 C C . PHE A 1 95 ? 6.063 6.261 -11.009 1.00 86.94 95 PHE A C 1
ATOM 787 O O . PHE A 1 95 ? 5.406 6.905 -11.831 1.00 86.94 95 PHE A O 1
ATOM 794 N N . PRO A 1 96 ? 7.100 6.796 -10.343 1.00 86.25 96 PRO A N 1
ATOM 795 C CA . PRO A 1 96 ? 7.640 8.112 -10.666 1.00 86.25 96 PRO A CA 1
ATOM 796 C C . PRO A 1 96 ? 8.328 8.089 -12.040 1.00 86.25 96 PRO A C 1
ATOM 798 O O . PRO A 1 96 ? 8.924 7.080 -12.418 1.00 86.25 96 PRO A O 1
ATOM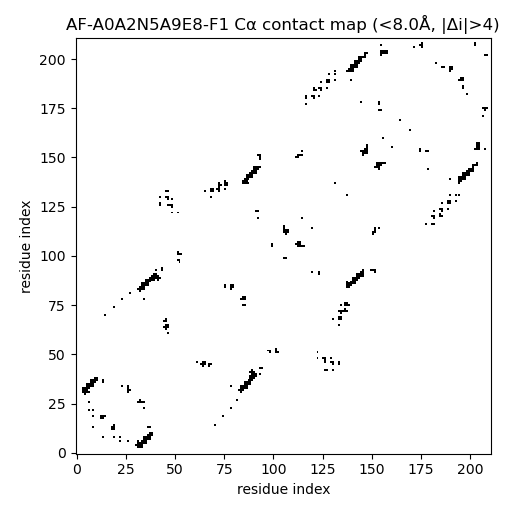 801 N N . THR A 1 97 ? 8.270 9.193 -12.786 1.00 85.00 97 THR A N 1
ATOM 802 C CA . THR A 1 97 ? 8.884 9.305 -14.126 1.00 85.00 97 THR A CA 1
ATOM 803 C C . THR A 1 97 ? 10.392 9.051 -14.085 1.00 85.00 97 THR A C 1
ATOM 805 O O . THR A 1 97 ? 10.958 8.469 -15.007 1.00 85.00 97 THR A O 1
ATOM 808 N N . GLU A 1 98 ? 11.036 9.425 -12.983 1.00 86.69 98 GLU A N 1
ATOM 809 C CA . GLU A 1 98 ? 12.457 9.228 -12.708 1.00 86.69 98 GLU A CA 1
ATOM 810 C C . GLU A 1 98 ? 12.864 7.749 -12.761 1.00 86.69 98 GLU A C 1
ATOM 812 O O . GLU A 1 98 ? 13.998 7.445 -13.127 1.00 86.69 98 GLU A O 1
ATOM 817 N N . LEU A 1 99 ? 11.937 6.825 -12.475 1.00 90.00 99 LEU A N 1
ATOM 818 C CA . LEU A 1 99 ? 12.170 5.387 -12.622 1.00 90.00 99 LEU A CA 1
ATOM 819 C C . LEU A 1 99 ? 12.459 5.017 -14.082 1.00 90.00 99 LEU A C 1
ATOM 821 O O . LEU A 1 99 ? 13.365 4.238 -14.349 1.00 90.00 99 LEU A O 1
ATOM 825 N N . LEU A 1 100 ? 11.719 5.600 -15.029 1.00 89.62 100 LEU A N 1
ATOM 826 C CA . LEU A 1 100 ? 11.920 5.349 -16.459 1.00 89.62 100 LEU A CA 1
ATOM 827 C C . LEU A 1 100 ? 13.188 6.023 -16.989 1.00 89.62 100 LEU A C 1
ATOM 829 O O . LEU A 1 100 ? 13.829 5.492 -17.889 1.00 89.62 100 LEU A O 1
ATOM 833 N N . LEU A 1 101 ? 13.569 7.172 -16.423 1.00 88.12 101 LEU A N 1
ATOM 834 C CA . LEU A 1 101 ? 14.837 7.828 -16.758 1.00 88.12 101 LEU A CA 1
ATOM 835 C C . LEU A 1 101 ? 16.041 6.997 -16.297 1.00 88.12 101 LEU A C 1
ATOM 837 O O . LEU A 1 101 ? 17.055 6.951 -16.988 1.00 88.12 101 LEU A O 1
ATOM 841 N N . ALA A 1 102 ? 15.923 6.339 -15.141 1.00 90.12 102 ALA A N 1
ATOM 842 C CA . ALA A 1 102 ? 16.944 5.447 -14.599 1.00 90.12 102 ALA A CA 1
ATOM 843 C C . ALA A 1 102 ? 17.027 4.100 -15.334 1.00 90.12 102 ALA A C 1
ATOM 845 O O . ALA A 1 102 ? 18.099 3.499 -15.382 1.00 90.12 102 ALA A O 1
ATOM 846 N N . HIS A 1 103 ? 15.907 3.650 -15.903 1.00 91.00 103 HIS A N 1
ATOM 847 C CA . HIS A 1 103 ? 15.753 2.361 -16.573 1.00 91.00 103 HIS A CA 1
ATOM 848 C C . HIS A 1 103 ? 15.230 2.541 -18.008 1.00 91.00 103 HIS A C 1
ATOM 850 O O . HIS A 1 103 ? 14.084 2.175 -18.301 1.00 91.00 103 HIS A O 1
ATOM 856 N N . PRO A 1 104 ? 16.036 3.115 -18.924 1.00 89.50 104 PRO A N 1
ATOM 857 C CA . PRO A 1 104 ? 15.616 3.374 -20.302 1.00 89.50 104 PRO A CA 1
ATOM 858 C C . PRO A 1 104 ? 15.248 2.093 -21.065 1.00 89.50 104 PRO A C 1
ATOM 860 O O . PRO A 1 104 ? 14.477 2.149 -22.020 1.00 89.50 104 PRO A O 1
ATOM 863 N N . GLU A 1 105 ? 15.730 0.926 -20.627 1.00 89.69 105 GLU A N 1
ATOM 864 C CA . GLU A 1 105 ? 15.325 -0.381 -21.145 1.00 89.69 105 GLU A CA 1
ATOM 865 C C . GLU A 1 105 ? 13.829 -0.680 -20.954 1.00 89.69 105 GLU A C 1
ATOM 867 O O . GLU A 1 105 ? 13.292 -1.568 -21.610 1.00 89.69 105 GLU A O 1
ATOM 872 N N . LEU A 1 106 ? 13.125 0.031 -20.070 1.00 89.31 106 LEU A N 1
ATOM 873 C CA . LEU A 1 106 ? 11.679 -0.111 -19.875 1.00 89.31 106 LEU A CA 1
ATOM 874 C C . LEU A 1 106 ? 10.851 0.705 -20.875 1.00 89.31 106 LEU A C 1
ATOM 876 O O . LEU A 1 106 ? 9.624 0.694 -20.786 1.00 89.31 106 LEU A O 1
ATOM 880 N N . LEU A 1 107 ? 11.481 1.406 -21.817 1.00 86.94 107 LEU A N 1
ATOM 881 C CA . LEU A 1 107 ? 10.802 2.174 -22.857 1.00 86.94 107 LEU A CA 1
ATOM 882 C C . LEU A 1 107 ? 10.764 1.383 -24.174 1.00 86.94 107 LEU A C 1
ATOM 884 O O . LEU A 1 107 ? 11.793 0.930 -24.671 1.00 86.94 107 LEU A O 1
ATOM 888 N N . ASP A 1 108 ? 9.573 1.249 -24.758 1.00 75.50 108 ASP A N 1
ATOM 889 C CA . ASP A 1 108 ? 9.366 0.725 -26.111 1.00 75.50 108 ASP A CA 1
ATOM 890 C C . ASP A 1 108 ? 9.410 1.874 -27.137 1.00 75.50 108 ASP A C 1
ATOM 892 O O . ASP A 1 108 ? 8.944 2.986 -26.877 1.00 75.50 108 ASP A O 1
ATOM 896 N N . ASN A 1 109 ? 9.891 1.598 -28.351 1.00 56.38 109 ASN A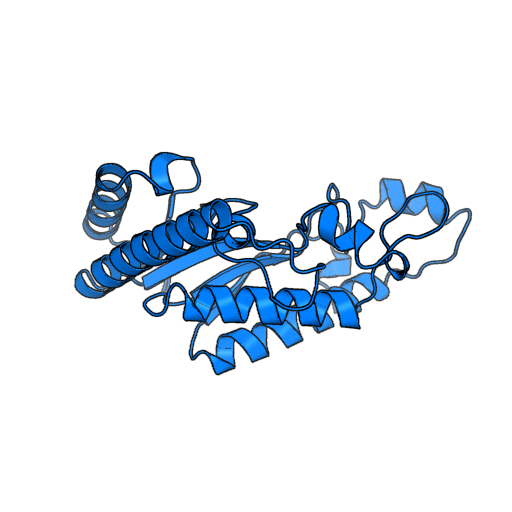 N 1
ATOM 897 C CA . ASN A 1 109 ? 9.746 2.498 -29.503 1.00 56.38 109 ASN A CA 1
ATOM 898 C C . ASN A 1 109 ? 8.345 2.285 -30.126 1.00 56.38 109 ASN A C 1
ATOM 900 O O . ASN A 1 109 ? 8.046 1.135 -30.445 1.00 56.38 109 ASN A O 1
ATOM 904 N N . PRO A 1 110 ? 7.468 3.301 -30.320 1.00 57.34 1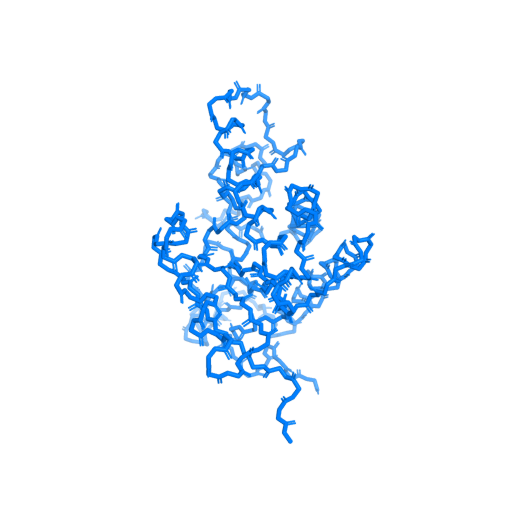10 PRO A N 1
ATOM 905 C CA . PRO A 1 110 ? 7.669 4.748 -30.227 1.00 57.34 110 PRO A CA 1
ATOM 906 C C . PRO A 1 110 ? 6.953 5.384 -29.005 1.00 57.34 110 PRO A C 1
ATOM 908 O O . PRO A 1 110 ? 5.939 6.066 -29.155 1.00 57.34 110 PRO A O 1
ATOM 911 N N . GLY A 1 111 ? 7.470 5.184 -27.786 1.00 58.81 111 GLY A N 1
ATOM 912 C CA . GLY A 1 111 ? 7.069 5.940 -26.584 1.00 58.81 111 GLY A CA 1
ATOM 913 C C . GLY A 1 111 ? 6.136 5.222 -25.599 1.00 58.81 111 GLY A C 1
ATOM 914 O O . GLY A 1 111 ? 5.476 5.880 -24.795 1.00 58.81 111 GLY A O 1
ATOM 915 N N . GLY A 1 112 ? 6.050 3.890 -25.659 1.00 74.56 112 GLY A N 1
ATOM 916 C CA . GLY A 1 112 ? 5.302 3.083 -24.686 1.00 74.56 112 GLY A CA 1
ATOM 917 C C . GLY A 1 112 ? 6.170 2.629 -23.511 1.00 74.56 112 GLY A C 1
ATOM 918 O O . GLY A 1 112 ? 7.391 2.608 -23.617 1.00 74.56 112 GLY A O 1
ATOM 919 N N . VAL A 1 113 ? 5.551 2.224 -22.400 1.00 82.19 113 VAL A N 1
ATOM 920 C CA . VAL A 1 113 ? 6.267 1.540 -21.312 1.00 82.19 113 VAL A CA 1
ATOM 921 C C . VAL A 1 113 ? 6.168 0.033 -21.520 1.00 82.19 113 VAL A C 1
ATOM 923 O O . VAL A 1 113 ? 5.070 -0.527 -21.599 1.00 82.19 113 VAL A O 1
ATOM 926 N N . ARG A 1 114 ? 7.324 -0.623 -21.588 1.00 83.38 114 ARG A N 1
ATOM 927 C CA . ARG A 1 114 ? 7.463 -2.068 -21.719 1.00 83.38 114 ARG A CA 1
ATOM 928 C C . ARG A 1 114 ? 7.077 -2.757 -20.413 1.00 83.38 114 ARG A C 1
ATOM 930 O O . ARG A 1 114 ? 7.590 -2.439 -19.336 1.00 83.38 114 ARG A O 1
ATOM 937 N N . PHE A 1 115 ? 6.219 -3.770 -20.502 1.00 84.25 115 PHE A N 1
ATOM 938 C CA . PHE A 1 115 ? 5.910 -4.624 -19.356 1.00 84.25 115 PHE A CA 1
ATOM 939 C C . PHE A 1 115 ? 6.965 -5.726 -19.197 1.00 84.25 115 PHE A C 1
ATOM 941 O O . PHE A 1 115 ? 6.754 -6.873 -19.588 1.00 84.25 115 PHE A O 1
ATOM 948 N N . ASP A 1 116 ? 8.107 -5.383 -18.604 1.00 88.31 116 ASP A N 1
ATOM 949 C CA . ASP A 1 116 ? 9.064 -6.371 -18.102 1.00 88.31 116 ASP A CA 1
ATOM 950 C C . ASP A 1 116 ? 8.543 -6.951 -16.777 1.00 88.31 116 ASP A C 1
ATOM 952 O O . ASP A 1 116 ? 8.627 -6.329 -15.716 1.00 88.31 116 ASP A O 1
ATOM 956 N N . VAL A 1 117 ? 7.936 -8.138 -16.842 1.00 87.38 117 VAL A N 1
ATOM 957 C CA . VAL A 1 117 ? 7.272 -8.752 -15.683 1.00 87.38 117 VAL A CA 1
ATOM 958 C C . VAL A 1 117 ? 8.224 -9.012 -14.518 1.00 87.38 117 VAL A C 1
ATOM 960 O O . VAL A 1 117 ? 7.792 -8.940 -13.365 1.00 87.38 117 VAL A O 1
ATOM 963 N N . ASP A 1 118 ? 9.500 -9.276 -14.788 1.00 91.12 118 ASP A N 1
ATOM 964 C CA . ASP A 1 118 ? 10.480 -9.592 -13.754 1.00 91.12 118 ASP A CA 1
ATOM 965 C C . ASP A 1 118 ? 10.972 -8.312 -13.067 1.00 91.12 118 ASP A C 1
ATOM 967 O O . ASP A 1 118 ? 11.169 -8.298 -11.848 1.00 91.12 118 ASP A O 1
ATOM 971 N N . PHE A 1 119 ? 11.123 -7.212 -13.810 1.00 93.06 119 PHE A N 1
ATOM 972 C CA . PHE A 1 119 ? 11.366 -5.892 -13.226 1.00 93.06 119 PHE A CA 1
ATOM 973 C C . PHE A 1 119 ? 10.179 -5.429 -12.374 1.00 93.06 119 PHE A C 1
ATOM 975 O O . PHE A 1 119 ? 10.336 -5.168 -11.178 1.00 93.06 119 PHE A O 1
ATOM 982 N N . TRP A 1 120 ? 8.979 -5.373 -12.960 1.00 92.12 120 TRP A N 1
ATOM 983 C CA . TRP A 1 120 ? 7.804 -4.806 -12.294 1.00 92.12 120 TRP A CA 1
ATOM 984 C C . TRP A 1 120 ? 7.372 -5.624 -11.078 1.00 92.12 120 TRP A C 1
ATOM 986 O O . TRP A 1 120 ? 6.986 -5.045 -10.062 1.00 92.12 120 TRP A O 1
ATOM 996 N N . SER A 1 121 ? 7.490 -6.955 -11.132 1.00 93.12 121 SER A N 1
ATOM 997 C CA . SER A 1 121 ? 7.202 -7.801 -9.968 1.00 93.12 121 SER A CA 1
ATOM 998 C C . SER A 1 121 ? 8.183 -7.536 -8.826 1.00 93.12 121 SER A C 1
ATOM 1000 O O . SER A 1 121 ? 7.739 -7.372 -7.691 1.00 93.12 121 SER A O 1
ATOM 1002 N N . ARG A 1 122 ? 9.491 -7.429 -9.104 1.00 94.75 122 ARG A N 1
ATOM 1003 C CA . ARG A 1 122 ? 10.497 -7.114 -8.073 1.00 94.75 122 ARG A CA 1
ATOM 1004 C C . ARG A 1 122 ? 10.260 -5.740 -7.455 1.00 94.75 122 ARG A C 1
ATOM 1006 O O . ARG A 1 122 ? 10.121 -5.643 -6.235 1.00 94.75 122 ARG A O 1
ATOM 1013 N N . TRP A 1 123 ? 10.094 -4.718 -8.291 1.00 94.19 123 TRP A N 1
ATOM 1014 C CA . TRP A 1 123 ? 9.835 -3.352 -7.842 1.00 94.19 123 TRP A CA 1
ATOM 1015 C C . TRP A 1 123 ? 8.597 -3.263 -6.938 1.00 94.19 123 TRP A C 1
ATOM 1017 O O . TRP A 1 123 ? 8.655 -2.690 -5.847 1.00 94.19 123 TRP A O 1
ATOM 1027 N N . LEU A 1 124 ? 7.493 -3.903 -7.342 1.00 94.12 124 LEU A N 1
ATOM 1028 C CA . LEU A 1 124 ? 6.275 -3.982 -6.534 1.00 94.12 124 LEU A CA 1
ATOM 1029 C C . LEU A 1 124 ? 6.511 -4.689 -5.198 1.00 94.12 124 LEU A C 1
ATOM 1031 O O . LEU A 1 124 ? 6.039 -4.212 -4.165 1.00 94.12 124 LEU A O 1
ATOM 1035 N N . THR A 1 125 ? 7.224 -5.818 -5.200 1.00 96.12 125 THR A N 1
ATOM 1036 C CA . THR A 1 125 ? 7.495 -6.559 -3.962 1.00 96.12 125 THR A CA 1
ATOM 1037 C C . THR A 1 125 ? 8.364 -5.772 -2.991 1.00 96.12 125 THR A C 1
ATOM 1039 O O . THR A 1 125 ? 8.071 -5.779 -1.796 1.00 96.12 125 THR A O 1
ATOM 1042 N N . ASP A 1 126 ? 9.368 -5.043 -3.478 1.00 96.50 126 ASP A N 1
ATOM 1043 C CA . ASP A 1 126 ? 10.227 -4.213 -2.631 1.00 96.50 126 ASP A CA 1
ATOM 1044 C C . ASP A 1 126 ? 9.463 -3.007 -2.076 1.00 96.50 126 ASP A C 1
ATOM 1046 O O . ASP A 1 126 ? 9.572 -2.699 -0.888 1.00 96.50 126 ASP A O 1
ATOM 1050 N N . LYS A 1 127 ? 8.604 -2.381 -2.891 1.00 95.75 127 LYS A N 1
ATOM 1051 C CA . LYS A 1 127 ? 7.694 -1.317 -2.439 1.00 95.75 127 LYS A CA 1
ATOM 1052 C C . LYS A 1 127 ? 6.760 -1.809 -1.341 1.00 95.75 127 LYS A C 1
ATOM 1054 O O . LYS A 1 127 ? 6.637 -1.170 -0.300 1.00 95.75 127 LYS A O 1
ATOM 1059 N N . VAL A 1 128 ? 6.120 -2.955 -1.546 1.00 96.62 128 VAL A N 1
ATOM 1060 C CA . VAL A 1 128 ? 5.182 -3.530 -0.576 1.00 96.62 128 VAL A CA 1
ATOM 1061 C C . VAL A 1 128 ? 5.884 -3.963 0.707 1.00 96.62 128 VAL A C 1
ATOM 1063 O O . VAL A 1 128 ? 5.370 -3.689 1.792 1.00 96.62 128 VAL A O 1
ATOM 1066 N N . ARG A 1 129 ? 7.079 -4.556 0.606 1.00 96.94 129 ARG A N 1
ATOM 1067 C CA . ARG A 1 129 ? 7.913 -4.871 1.771 1.00 96.94 129 ARG A CA 1
ATOM 1068 C C . ARG A 1 129 ? 8.192 -3.610 2.590 1.00 96.94 129 ARG A C 1
ATOM 1070 O O . ARG A 1 129 ? 7.892 -3.590 3.781 1.00 96.94 129 ARG A O 1
ATOM 1077 N N . ALA A 1 130 ? 8.642 -2.541 1.936 1.00 96.62 130 ALA A N 1
ATOM 1078 C CA . ALA A 1 130 ? 8.922 -1.269 2.594 1.00 96.62 130 ALA A CA 1
ATOM 1079 C C . ALA A 1 130 ? 7.667 -0.643 3.240 1.00 96.62 130 ALA A C 1
ATOM 1081 O O . ALA A 1 130 ? 7.753 -0.074 4.327 1.00 96.62 130 ALA A O 1
ATOM 1082 N N . VAL A 1 131 ? 6.482 -0.764 2.624 1.00 97.75 131 VAL A N 1
ATOM 1083 C CA . VAL A 1 131 ? 5.216 -0.314 3.242 1.00 97.75 131 VAL A CA 1
ATOM 1084 C C . VAL A 1 131 ? 4.906 -1.107 4.511 1.00 97.75 131 VAL A C 1
ATOM 1086 O O . VAL A 1 131 ? 4.559 -0.510 5.532 1.00 97.75 131 VAL A O 1
ATOM 1089 N N . CYS A 1 132 ? 5.025 -2.437 4.469 1.00 98.19 132 CYS A N 1
ATOM 1090 C CA . CYS A 1 132 ? 4.794 -3.290 5.635 1.00 98.19 132 CYS A CA 1
ATOM 1091 C C . CYS A 1 132 ? 5.774 -2.985 6.776 1.00 98.19 132 CYS A C 1
ATOM 1093 O O . CYS A 1 132 ? 5.356 -2.938 7.933 1.00 98.19 132 CYS A O 1
ATOM 1095 N N . GLU A 1 133 ? 7.040 -2.726 6.453 1.00 96.69 133 GLU A N 1
ATOM 1096 C CA . GLU A 1 133 ? 8.071 -2.323 7.416 1.00 96.69 133 GLU A CA 1
ATOM 1097 C C . GLU A 1 133 ? 7.815 -0.920 7.987 1.00 96.69 133 GLU A C 1
ATOM 1099 O O . GLU A 1 133 ? 8.004 -0.688 9.181 1.00 96.69 133 GLU A O 1
ATOM 1104 N N . GLY A 1 134 ? 7.336 0.015 7.161 1.00 97.25 134 GLY A N 1
ATOM 1105 C CA . GLY A 1 134 ? 7.004 1.378 7.580 1.00 97.25 134 GLY A CA 1
ATOM 1106 C C . GLY A 1 134 ? 5.747 1.471 8.452 1.00 97.25 134 GLY A C 1
ATOM 1107 O O . GLY A 1 134 ? 5.649 2.353 9.30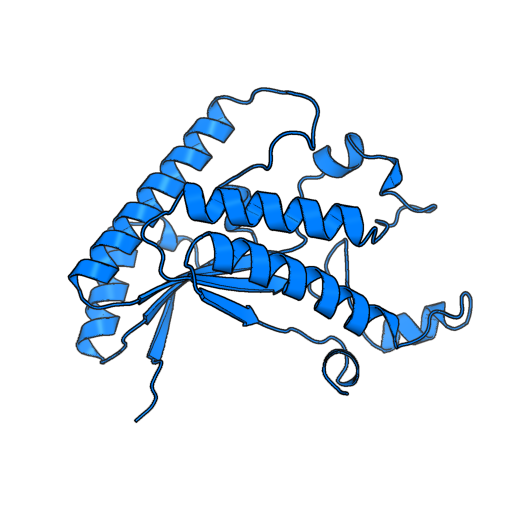9 1.00 97.25 134 GLY A O 1
ATOM 1108 N N . VAL A 1 135 ? 4.787 0.562 8.264 1.00 98.44 135 VAL A N 1
ATOM 1109 C CA . VAL A 1 135 ? 3.506 0.532 8.989 1.00 98.44 135 VAL A CA 1
ATOM 1110 C C . VAL A 1 135 ? 3.286 -0.859 9.613 1.00 98.44 135 VAL A C 1
ATOM 1112 O O . VAL A 1 135 ? 2.364 -1.589 9.240 1.00 98.44 135 VAL A O 1
ATOM 1115 N N . PRO A 1 136 ? 4.111 -1.258 10.597 1.00 98.19 136 PRO A N 1
ATOM 1116 C CA . PRO A 1 136 ? 4.150 -2.633 11.094 1.00 98.19 136 PRO A CA 1
ATOM 1117 C C . PRO A 1 136 ? 2.866 -3.087 11.797 1.00 98.19 136 PRO A C 1
ATOM 1119 O O . PRO A 1 136 ? 2.610 -4.288 11.878 1.00 98.19 136 PRO A O 1
ATOM 1122 N N . ALA A 1 137 ? 2.031 -2.176 12.303 1.00 98.38 137 ALA A N 1
ATOM 1123 C CA . ALA A 1 137 ? 0.784 -2.531 12.980 1.00 98.38 137 ALA A CA 1
ATOM 1124 C C . ALA A 1 137 ? -0.392 -2.832 12.032 1.00 98.38 137 ALA A C 1
ATOM 1126 O O . ALA A 1 137 ? -1.448 -3.245 12.513 1.00 98.38 137 ALA A O 1
ATOM 1127 N N . LEU A 1 138 ? -0.245 -2.657 10.710 1.00 98.19 138 LEU A N 1
ATOM 1128 C CA . LEU A 1 138 ? -1.321 -2.987 9.767 1.00 98.19 138 LEU A CA 1
ATOM 1129 C C . LEU A 1 138 ? -1.673 -4.481 9.804 1.00 98.19 138 LEU A C 1
ATOM 1131 O O . LEU A 1 138 ? -0.817 -5.336 10.053 1.00 98.19 138 LEU A O 1
ATOM 1135 N N . THR A 1 139 ? -2.939 -4.792 9.524 1.00 98.56 139 THR A N 1
ATOM 1136 C CA . THR A 1 139 ? -3.432 -6.165 9.347 1.00 98.56 139 THR A CA 1
ATOM 1137 C C . THR A 1 139 ? -3.111 -6.682 7.949 1.00 98.56 139 THR A C 1
ATOM 1139 O O . THR A 1 139 ? -2.673 -7.820 7.787 1.00 98.56 139 THR A O 1
ATOM 1142 N N . GLY A 1 140 ? -3.306 -5.845 6.933 1.00 98.38 140 GLY A N 1
ATOM 1143 C CA . GLY A 1 140 ? -3.071 -6.244 5.557 1.00 98.38 140 GLY A CA 1
ATOM 1144 C C . GLY A 1 140 ? -3.133 -5.104 4.555 1.00 98.38 140 GLY A C 1
ATOM 1145 O O . GLY A 1 140 ? -3.322 -3.939 4.910 1.00 98.38 140 GLY A O 1
ATOM 1146 N N . LEU A 1 141 ? -2.975 -5.463 3.289 1.00 98.38 141 LEU A N 1
ATOM 1147 C CA . LEU A 1 141 ? -3.010 -4.552 2.155 1.00 98.38 141 LEU A CA 1
ATOM 1148 C C . LEU A 1 141 ? -4.136 -4.955 1.205 1.00 98.38 141 LEU A C 1
ATOM 1150 O O . LEU A 1 141 ? -4.370 -6.142 0.986 1.00 98.38 141 LEU A O 1
ATOM 1154 N N . ILE A 1 142 ? -4.808 -3.964 0.626 1.00 96.81 142 ILE A N 1
ATOM 1155 C CA . ILE A 1 142 ? -5.757 -4.133 -0.474 1.00 96.81 142 ILE A CA 1
ATOM 1156 C C . ILE A 1 142 ? -5.114 -3.530 -1.718 1.00 96.81 142 ILE A C 1
ATOM 1158 O O . ILE A 1 142 ? -4.986 -2.309 -1.826 1.00 96.81 142 ILE A O 1
ATOM 1162 N N . ILE A 1 143 ? -4.691 -4.376 -2.652 1.00 94.31 143 ILE A N 1
ATOM 1163 C CA . ILE A 1 143 ? -3.932 -3.931 -3.825 1.00 94.31 143 ILE A CA 1
ATOM 1164 C C . ILE A 1 143 ? -4.738 -4.186 -5.088 1.00 94.31 143 ILE A C 1
ATOM 1166 O O . ILE A 1 143 ? -5.184 -5.306 -5.346 1.00 94.31 143 ILE A O 1
ATOM 1170 N N . ALA A 1 144 ? -4.878 -3.134 -5.888 1.00 89.69 144 ALA A N 1
ATOM 1171 C CA . ALA A 1 144 ? -5.326 -3.226 -7.266 1.00 89.69 144 ALA A CA 1
ATOM 1172 C C . ALA A 1 144 ? -4.145 -3.018 -8.213 1.00 89.69 144 ALA A C 1
ATOM 1174 O O . ALA A 1 144 ? -3.524 -1.963 -8.172 1.00 89.69 144 ALA A O 1
ATOM 1175 N N . LEU A 1 145 ? -3.839 -3.992 -9.070 1.00 86.12 145 LEU A N 1
ATOM 1176 C CA . LEU A 1 145 ? -2.790 -3.854 -10.083 1.00 86.12 145 LEU A CA 1
ATOM 1177 C C . LEU A 1 145 ? -3.379 -3.302 -11.379 1.00 86.12 145 LEU A C 1
ATOM 1179 O O . LEU A 1 145 ? -4.059 -4.035 -12.087 1.00 86.12 145 LEU A O 1
ATOM 1183 N N . SER A 1 146 ? -3.068 -2.033 -11.658 1.00 69.81 146 SER A N 1
ATOM 1184 C CA . SER A 1 146 ? -3.401 -1.256 -12.858 1.00 69.81 146 SER A CA 1
ATOM 1185 C C . SER A 1 146 ? -4.853 -1.283 -13.369 1.00 69.81 146 SER A C 1
ATOM 1187 O O . SER A 1 146 ? -5.663 -2.170 -13.131 1.00 69.81 146 SER A O 1
ATOM 1189 N N . SER A 1 147 ? -5.170 -0.206 -14.077 1.00 59.00 147 SER A N 1
ATOM 1190 C CA . SER A 1 147 ? -6.413 0.072 -14.790 1.00 59.00 147 SER A CA 1
ATOM 1191 C C . SER A 1 147 ? -6.112 0.142 -16.279 1.00 59.00 147 SER A C 1
ATOM 1193 O O . SER A 1 147 ? -4.994 0.491 -16.656 1.00 59.00 147 SER A O 1
ATOM 1195 N N . THR A 1 148 ? -7.136 -0.010 -17.103 1.00 58.22 148 THR A N 1
ATOM 1196 C CA . THR A 1 148 ? -7.116 0.271 -18.546 1.00 58.22 148 THR A CA 1
ATOM 1197 C C . THR A 1 148 ? -6.419 1.583 -18.935 1.00 58.22 148 THR A C 1
ATOM 1199 O O . THR A 1 148 ? -5.806 1.640 -19.994 1.00 58.22 148 THR A O 1
ATOM 1202 N N . ASP A 1 149 ? -6.446 2.592 -18.057 1.00 62.47 149 ASP A N 1
ATOM 1203 C CA . ASP A 1 149 ? -6.021 3.967 -18.367 1.00 62.47 149 ASP A CA 1
ATOM 1204 C C . ASP A 1 149 ? -4.627 4.340 -17.806 1.00 62.47 149 ASP A C 1
ATOM 1206 O O . ASP A 1 149 ? -4.251 5.511 -17.782 1.00 62.47 149 ASP A O 1
ATOM 1210 N N . GLY A 1 150 ? -3.871 3.372 -17.271 1.00 70.44 150 GLY A N 1
ATOM 1211 C CA . GLY A 1 150 ? -2.523 3.608 -16.733 1.00 70.44 150 GLY A CA 1
ATOM 1212 C C . GLY A 1 150 ? -1.434 3.596 -17.813 1.00 70.44 150 GLY A C 1
ATOM 1213 O O . GLY A 1 150 ? -1.621 3.022 -18.880 1.00 70.44 150 GLY A O 1
ATOM 1214 N N . LEU A 1 151 ? -0.250 4.150 -17.512 1.00 74.44 151 LEU A N 1
ATOM 1215 C CA . LEU A 1 151 ? 0.923 4.071 -18.407 1.00 74.44 151 LEU A CA 1
ATOM 1216 C C . LEU A 1 151 ? 1.413 2.630 -18.628 1.00 74.44 151 LEU A C 1
ATOM 1218 O O . LEU A 1 151 ? 2.069 2.344 -19.627 1.00 74.44 151 LEU A O 1
ATOM 1222 N N . LEU A 1 152 ? 1.071 1.727 -17.707 1.00 77.88 152 LEU A N 1
ATOM 1223 C CA . LEU A 1 152 ? 1.421 0.314 -17.745 1.00 77.88 152 LEU A CA 1
ATOM 1224 C C . LEU A 1 152 ? 0.157 -0.554 -17.564 1.00 77.88 152 LEU A C 1
ATOM 1226 O O . LEU A 1 152 ? -0.105 -1.071 -16.470 1.00 77.88 152 LEU A O 1
ATOM 1230 N N . PRO A 1 153 ? -0.692 -0.674 -18.602 1.00 72.94 153 PRO A N 1
ATOM 1231 C CA . PRO A 1 153 ? -1.904 -1.479 -18.526 1.00 72.94 153 PRO A CA 1
ATOM 1232 C C . PRO A 1 153 ? -1.549 -2.972 -18.627 1.00 72.94 153 PRO A C 1
ATOM 1234 O O . PRO A 1 153 ? -0.950 -3.400 -19.613 1.00 72.94 153 PRO A O 1
ATOM 1237 N N . ILE A 1 154 ? -1.932 -3.778 -17.627 1.00 74.44 154 ILE A N 1
ATOM 1238 C CA . ILE A 1 154 ? -1.837 -5.254 -17.710 1.00 74.44 154 ILE A CA 1
ATOM 1239 C C . ILE A 1 154 ? -2.863 -5.789 -18.715 1.00 74.44 154 ILE A C 1
ATOM 1241 O O . ILE A 1 154 ? -2.591 -6.717 -19.480 1.00 74.44 154 ILE A O 1
ATOM 1245 N N . SER A 1 155 ? -4.048 -5.188 -18.717 1.00 68.44 155 SER A N 1
ATOM 1246 C CA . SER A 1 155 ? -5.137 -5.471 -19.639 1.00 68.44 155 SER A CA 1
ATOM 1247 C C . SER A 1 155 ? -5.647 -4.159 -20.234 1.00 68.44 155 SER A C 1
ATOM 1249 O O . SER A 1 155 ? -5.649 -3.111 -19.586 1.00 68.44 155 SER A O 1
ATOM 1251 N N . ARG A 1 156 ? -6.025 -4.205 -21.513 1.00 65.00 156 ARG A N 1
ATOM 1252 C CA . ARG A 1 156 ? -6.569 -3.064 -22.258 1.00 65.00 156 ARG A CA 1
ATOM 1253 C C . ARG A 1 156 ? -8.018 -3.348 -22.639 1.00 65.00 156 ARG A C 1
ATOM 1255 O O . ARG A 1 156 ? -8.354 -4.520 -22.839 1.00 65.00 156 ARG A O 1
ATOM 1262 N N . PRO A 1 157 ? -8.861 -2.314 -22.782 1.00 62.25 157 PRO A N 1
ATOM 1263 C CA . PRO A 1 157 ? -10.222 -2.492 -23.261 1.00 62.25 157 PRO A CA 1
ATOM 1264 C C . PRO A 1 157 ? -10.248 -3.195 -24.624 1.00 62.25 157 PRO A C 1
ATOM 1266 O O . PRO A 1 157 ? -9.380 -2.968 -25.471 1.00 62.25 157 PRO A O 1
ATOM 1269 N N . GLN A 1 158 ? -11.279 -4.005 -24.870 1.00 58.06 158 GLN A N 1
ATOM 1270 C CA . GLN A 1 158 ? -11.421 -4.771 -26.116 1.00 58.06 158 GLN A CA 1
ATOM 1271 C C . GLN A 1 158 ? -11.400 -3.887 -27.381 1.00 58.06 158 GLN A C 1
ATOM 1273 O O . GLN A 1 158 ? -10.864 -4.292 -28.409 1.00 58.06 158 GLN A O 1
ATOM 1278 N N . TRP A 1 159 ? -11.906 -2.653 -27.303 1.00 58.72 159 TRP A N 1
ATOM 1279 C CA . TRP A 1 159 ? -11.927 -1.714 -28.430 1.00 58.72 159 TRP A CA 1
ATOM 1280 C C . TRP A 1 159 ? -10.540 -1.148 -28.797 1.00 58.72 159 TRP A C 1
ATOM 1282 O O . TRP A 1 159 ? -10.330 -0.753 -29.943 1.00 58.72 159 TRP A O 1
ATOM 1292 N N . GLU A 1 160 ? -9.568 -1.137 -27.873 1.00 59.00 160 GLU A N 1
ATOM 1293 C CA . GLU A 1 160 ? -8.164 -0.841 -28.204 1.00 59.00 160 GLU A CA 1
ATOM 1294 C C . GLU A 1 160 ? -7.446 -2.059 -28.790 1.00 59.00 160 GLU A C 1
ATOM 1296 O O . GLU A 1 160 ? -6.593 -1.900 -29.665 1.00 59.00 160 GLU A O 1
ATOM 1301 N N . ARG A 1 161 ? -7.801 -3.272 -28.332 1.00 55.50 161 ARG A N 1
ATOM 1302 C CA . ARG A 1 161 ? -7.241 -4.532 -28.850 1.00 55.50 161 ARG A CA 1
ATOM 1303 C C . ARG A 1 161 ? -7.518 -4.672 -30.352 1.00 55.50 161 ARG A C 1
ATOM 1305 O O . ARG A 1 161 ? -6.579 -4.871 -31.114 1.00 55.50 161 ARG A O 1
ATOM 1312 N N . GLN A 1 162 ? -8.745 -4.389 -30.794 1.00 53.34 162 GLN A N 1
ATOM 1313 C CA . GLN A 1 162 ? -9.143 -4.451 -32.211 1.00 53.34 162 GLN A CA 1
ATOM 1314 C C . GLN A 1 162 ? -8.339 -3.520 -33.140 1.00 53.34 162 GLN A C 1
ATOM 1316 O O . GLN A 1 162 ? -8.149 -3.839 -34.310 1.00 53.34 162 GLN A O 1
ATOM 1321 N N . ARG A 1 163 ? -7.835 -2.377 -32.647 1.00 54.72 163 ARG A N 1
ATOM 1322 C CA . ARG A 1 163 ? -7.012 -1.453 -33.455 1.00 54.72 163 ARG A CA 1
ATOM 1323 C C . ARG A 1 163 ? -5.577 -1.935 -33.670 1.00 54.72 163 ARG A C 1
ATOM 1325 O O . ARG A 1 163 ? -4.955 -1.503 -34.630 1.00 54.72 163 ARG A O 1
ATOM 1332 N N . ARG A 1 164 ? -5.047 -2.778 -32.778 1.00 51.09 164 ARG A N 1
ATOM 1333 C CA . ARG A 1 164 ? -3.664 -3.290 -32.840 1.00 51.09 164 ARG A CA 1
ATOM 1334 C C . ARG A 1 164 ? -3.564 -4.764 -33.220 1.00 51.09 164 ARG A C 1
ATOM 1336 O O . ARG A 1 164 ? -2.512 -5.176 -33.685 1.00 51.09 164 ARG A O 1
ATOM 1343 N N . GLU A 1 165 ? -4.638 -5.541 -33.091 1.00 49.53 165 GLU A N 1
ATOM 1344 C CA . GLU A 1 165 ? -4.724 -6.902 -33.648 1.00 49.53 165 GLU A CA 1
ATOM 1345 C C . GLU A 1 165 ? -4.561 -6.916 -35.177 1.00 49.53 165 GLU A C 1
ATOM 1347 O O . GLU A 1 165 ? -4.160 -7.932 -35.737 1.00 49.53 165 GLU A O 1
ATOM 1352 N N . ALA A 1 166 ? -4.794 -5.779 -35.842 1.00 48.22 166 ALA A N 1
ATOM 1353 C CA . ALA A 1 166 ? -4.471 -5.585 -37.252 1.00 48.22 166 ALA A CA 1
ATOM 1354 C C . ALA A 1 166 ? -2.957 -5.462 -37.544 1.00 48.22 166 ALA A C 1
ATOM 1356 O O . ALA A 1 166 ? -2.579 -5.631 -38.698 1.00 48.22 166 ALA A O 1
ATOM 1357 N N . ASP A 1 167 ? -2.108 -5.203 -36.537 1.00 45.91 167 ASP A N 1
ATOM 1358 C CA . ASP A 1 167 ? -0.670 -4.919 -36.712 1.00 45.91 167 ASP A CA 1
ATOM 1359 C C . ASP A 1 167 ? 0.259 -5.912 -35.986 1.00 45.91 167 ASP A C 1
ATOM 1361 O O . ASP A 1 167 ? 1.302 -6.276 -36.520 1.00 45.91 167 ASP A O 1
ATOM 1365 N N . GLU A 1 168 ? -0.088 -6.414 -34.795 1.00 45.47 168 GLU A N 1
ATOM 1366 C CA . GLU A 1 168 ? 0.787 -7.330 -34.049 1.00 45.47 168 GLU A CA 1
ATOM 1367 C C . GLU A 1 168 ? -0.032 -8.347 -33.242 1.00 45.47 168 GLU A C 1
ATOM 1369 O O . GLU A 1 168 ? -0.721 -8.001 -32.282 1.00 45.47 168 GLU A O 1
ATOM 1374 N N . GLY A 1 169 ? 0.058 -9.627 -33.618 1.00 43.12 169 GLY A N 1
ATOM 1375 C CA . GLY A 1 169 ? -0.692 -10.749 -33.039 1.00 43.12 169 GLY A CA 1
ATOM 1376 C C . GLY A 1 169 ? -0.383 -11.069 -31.567 1.00 43.12 169 GLY A C 1
ATOM 1377 O O . GLY A 1 169 ? 0.145 -12.139 -31.256 1.00 43.12 169 GLY A O 1
ATOM 1378 N N . ARG A 1 170 ? -0.732 -10.180 -30.631 1.00 49.06 170 ARG A N 1
ATOM 1379 C CA . ARG A 1 170 ? -0.654 -10.439 -29.184 1.00 49.06 170 ARG A CA 1
ATOM 1380 C C . ARG A 1 170 ? -1.884 -11.204 -28.694 1.00 49.06 170 ARG A C 1
ATOM 1382 O O . ARG A 1 170 ? -3.003 -10.710 -28.734 1.00 49.06 170 ARG A O 1
ATOM 1389 N N . GLN A 1 171 ? -1.644 -12.416 -28.193 1.00 48.59 171 GLN A N 1
ATOM 1390 C CA . GLN A 1 171 ? -2.678 -13.345 -27.741 1.00 48.59 171 GLN A CA 1
ATOM 1391 C C . GLN A 1 171 ? -3.291 -12.960 -26.370 1.00 48.59 171 GLN A C 1
ATOM 1393 O O . GLN A 1 171 ? -2.545 -12.593 -25.455 1.00 48.59 171 GLN A O 1
ATOM 1398 N N . PRO A 1 172 ? -4.613 -13.157 -26.170 1.00 50.41 172 PRO A N 1
ATOM 1399 C CA . PRO A 1 172 ? -5.352 -12.929 -24.913 1.00 50.41 172 PRO A CA 1
ATOM 1400 C C . PRO A 1 172 ? -4.813 -13.639 -23.652 1.00 50.41 172 PRO A C 1
ATOM 1402 O O . PRO A 1 172 ? -5.188 -13.284 -22.541 1.00 50.41 172 PRO A O 1
ATOM 1405 N N . ALA A 1 173 ? -3.890 -14.596 -23.789 1.00 57.31 173 ALA A N 1
ATOM 1406 C CA . ALA A 1 173 ? -3.309 -15.367 -22.685 1.00 57.31 173 ALA A CA 1
ATOM 1407 C C . ALA A 1 173 ? -2.242 -14.619 -21.848 1.00 57.31 173 ALA A C 1
ATOM 1409 O O . ALA A 1 173 ? -1.824 -15.114 -20.801 1.00 57.31 173 ALA A O 1
ATOM 1410 N N . GLN A 1 174 ? -1.771 -13.440 -22.275 1.00 70.44 174 GLN A N 1
ATOM 1411 C CA . GLN A 1 174 ? -0.658 -12.752 -21.599 1.00 70.44 174 GLN A CA 1
ATOM 1412 C C . GLN A 1 174 ? -1.080 -12.022 -20.311 1.00 70.44 174 GLN A C 1
ATOM 1414 O O . GLN A 1 174 ? -0.369 -12.108 -19.311 1.00 70.44 174 GLN A O 1
ATOM 1419 N N . SER A 1 175 ? -2.243 -11.362 -20.279 1.00 74.38 175 SER A N 1
ATOM 1420 C CA . SER A 1 175 ? -2.691 -10.569 -19.116 1.00 74.38 175 SER A CA 1
ATOM 1421 C C . SER A 1 175 ? -2.896 -11.423 -17.860 1.00 74.38 175 SER A C 1
ATOM 1423 O O . SER A 1 175 ? -2.436 -11.045 -16.783 1.00 74.38 175 SER A O 1
ATOM 1425 N N . PHE A 1 176 ? -3.496 -12.612 -17.994 1.00 77.88 176 PHE A N 1
ATOM 1426 C CA . PHE A 1 176 ? -3.638 -13.565 -16.885 1.00 77.88 176 PHE A CA 1
ATOM 1427 C C . PHE A 1 176 ? -2.277 -13.996 -16.319 1.00 77.88 176 PHE A C 1
ATOM 1429 O O . PHE A 1 176 ? -2.085 -14.022 -15.102 1.00 77.88 176 PHE A O 1
ATOM 1436 N N . VAL A 1 177 ? -1.300 -14.289 -17.186 1.00 81.75 177 VAL A N 1
ATOM 1437 C CA . VAL A 1 177 ? 0.060 -14.664 -16.764 1.00 81.75 177 VAL A CA 1
ATOM 1438 C C . VAL A 1 177 ? 0.734 -13.519 -16.007 1.00 81.75 177 VAL A C 1
ATOM 1440 O O . VAL A 1 177 ? 1.360 -13.766 -14.974 1.00 81.75 177 VAL A O 1
ATOM 1443 N N . LEU A 1 178 ? 0.577 -12.277 -16.472 1.00 84.06 178 LEU A N 1
ATOM 1444 C CA . LEU A 1 178 ? 1.103 -11.091 -15.792 1.00 84.06 178 LEU A CA 1
ATOM 1445 C C . LEU A 1 178 ? 0.447 -10.889 -14.421 1.00 84.06 178 LEU A C 1
ATOM 1447 O O . LEU A 1 178 ? 1.161 -10.766 -13.425 1.00 84.06 178 LEU A O 1
ATOM 1451 N N . TYR A 1 179 ? -0.887 -10.943 -14.336 1.00 85.69 179 TYR A N 1
ATOM 1452 C CA . TYR A 1 179 ? -1.599 -10.868 -13.058 1.00 85.69 179 TYR A CA 1
ATOM 1453 C C . TYR A 1 179 ? -1.148 -11.964 -12.098 1.00 85.69 179 TYR A C 1
ATOM 1455 O O . TYR A 1 179 ? -0.817 -11.675 -10.949 1.00 85.69 179 TYR A O 1
ATOM 1463 N N . ARG A 1 180 ? -1.078 -13.214 -12.565 1.00 87.31 180 ARG A N 1
ATOM 1464 C CA . ARG A 1 180 ? -0.655 -14.354 -11.748 1.00 87.31 180 ARG A CA 1
ATOM 1465 C C . ARG A 1 180 ? 0.774 -14.190 -11.237 1.00 87.31 180 ARG A C 1
ATOM 1467 O O . ARG A 1 180 ? 1.021 -14.475 -10.067 1.00 87.31 180 ARG A O 1
ATOM 1474 N N . ARG A 1 181 ? 1.709 -13.729 -12.076 1.00 89.56 181 ARG A N 1
ATOM 1475 C CA . ARG A 1 181 ? 3.099 -13.482 -11.662 1.00 89.56 181 ARG A CA 1
ATOM 1476 C C . ARG A 1 181 ? 3.184 -12.355 -10.638 1.00 89.56 181 ARG A C 1
ATOM 1478 O O . ARG A 1 181 ? 3.744 -12.568 -9.565 1.00 89.56 181 ARG A O 1
ATOM 1485 N N . CYS A 1 182 ? 2.582 -11.202 -10.919 1.00 91.06 182 CYS A N 1
ATOM 1486 C CA . CYS A 1 182 ? 2.655 -10.055 -10.019 1.00 91.06 182 CYS A CA 1
ATOM 1487 C C . CYS A 1 182 ? 1.928 -10.317 -8.691 1.00 91.06 182 CYS A C 1
ATOM 1489 O O . CYS A 1 182 ? 2.509 -10.100 -7.630 1.00 91.06 182 CYS A O 1
ATOM 1491 N N . PHE A 1 183 ? 0.695 -10.838 -8.708 1.00 92.12 183 PHE A N 1
ATOM 1492 C CA . PHE A 1 183 ? -0.018 -11.176 -7.472 1.00 92.12 183 PHE A CA 1
ATOM 1493 C C . PHE A 1 183 ? 0.623 -12.341 -6.720 1.00 92.12 183 PHE A C 1
ATOM 1495 O O . PHE A 1 183 ? 0.634 -12.319 -5.493 1.00 92.12 183 PHE A O 1
ATOM 1502 N N . GLY A 1 184 ? 1.200 -13.322 -7.419 1.00 93.38 184 GLY A N 1
ATOM 1503 C CA . GLY A 1 184 ? 1.975 -14.391 -6.790 1.00 93.38 184 GLY A CA 1
ATOM 1504 C C . GLY A 1 184 ? 3.178 -13.842 -6.020 1.00 93.38 184 GLY A C 1
ATOM 1505 O O . GLY A 1 184 ? 3.357 -14.166 -4.846 1.00 93.38 184 GLY A O 1
ATOM 1506 N N . ALA A 1 185 ? 3.946 -12.947 -6.644 1.00 94.69 185 ALA A N 1
ATOM 1507 C CA . ALA A 1 185 ? 5.084 -12.286 -6.010 1.00 94.69 185 ALA A CA 1
ATOM 1508 C C . ALA A 1 185 ? 4.648 -11.415 -4.815 1.00 94.69 185 ALA A C 1
ATOM 1510 O O . ALA A 1 185 ? 5.219 -11.512 -3.727 1.00 94.69 185 ALA A O 1
ATOM 1511 N N . LEU A 1 186 ? 3.581 -10.622 -4.974 1.00 95.25 186 LEU A N 1
ATOM 1512 C CA . LEU A 1 186 ? 3.002 -9.825 -3.889 1.00 95.25 186 LEU A CA 1
ATOM 1513 C C . LEU A 1 186 ? 2.523 -10.692 -2.725 1.00 95.25 186 LEU A C 1
ATOM 1515 O O . LEU A 1 186 ? 2.794 -10.369 -1.572 1.00 95.25 186 LEU A O 1
ATOM 1519 N N . SER A 1 187 ? 1.838 -11.800 -3.009 1.00 95.69 187 SER A N 1
ATOM 1520 C CA . SER A 1 187 ? 1.348 -12.717 -1.981 1.00 95.69 187 SER A CA 1
ATOM 1521 C C . SER A 1 187 ? 2.499 -13.268 -1.147 1.00 95.69 187 SER A C 1
ATOM 1523 O O . SER A 1 187 ? 2.388 -13.312 0.075 1.00 95.69 187 SER A O 1
ATOM 1525 N N . GLN A 1 188 ? 3.610 -13.650 -1.782 1.00 96.25 188 GLN A N 1
ATOM 1526 C CA . GLN A 1 188 ? 4.804 -14.120 -1.076 1.00 96.25 188 GLN A CA 1
ATOM 1527 C C . GLN A 1 188 ? 5.418 -13.012 -0.211 1.00 96.25 188 GLN A C 1
ATOM 1529 O O . GLN A 1 188 ? 5.712 -13.243 0.961 1.00 96.25 188 GLN A O 1
ATOM 1534 N N . ALA A 1 189 ? 5.564 -11.800 -0.755 1.00 96.19 189 ALA A N 1
ATOM 1535 C CA . ALA A 1 189 ? 6.144 -10.669 -0.032 1.00 96.19 189 ALA A CA 1
ATOM 1536 C C . ALA A 1 189 ? 5.308 -10.252 1.191 1.00 96.19 189 ALA A C 1
ATOM 1538 O O . ALA A 1 189 ? 5.858 -10.017 2.265 1.00 96.19 189 ALA A O 1
ATOM 1539 N N . VAL A 1 190 ? 3.981 -10.197 1.051 1.00 96.81 190 VAL A N 1
ATOM 1540 C CA . VAL A 1 190 ? 3.054 -9.828 2.133 1.00 96.81 190 VAL A CA 1
ATOM 1541 C C . VAL A 1 190 ? 2.972 -10.936 3.189 1.00 96.81 190 VAL A C 1
ATOM 1543 O O . VAL A 1 190 ? 2.998 -10.645 4.387 1.00 96.81 190 VAL A O 1
ATOM 1546 N N . ALA A 1 191 ? 2.949 -12.207 2.771 1.00 96.94 191 ALA A N 1
ATOM 1547 C CA . ALA A 1 191 ? 2.961 -13.346 3.688 1.00 96.94 191 ALA A CA 1
ATOM 1548 C C . ALA A 1 191 ? 4.260 -13.420 4.507 1.00 96.94 191 ALA A C 1
ATOM 1550 O O . ALA A 1 191 ? 4.205 -13.673 5.708 1.00 96.94 191 ALA A O 1
ATOM 1551 N N . ALA A 1 192 ? 5.415 -13.119 3.899 1.00 97.19 192 ALA A N 1
ATOM 1552 C CA . ALA A 1 192 ? 6.699 -13.046 4.603 1.00 97.19 192 ALA A CA 1
ATOM 1553 C C . ALA A 1 192 ? 6.719 -11.976 5.713 1.00 97.19 192 ALA A C 1
ATOM 1555 O O . ALA A 1 192 ? 7.481 -12.091 6.667 1.00 97.19 192 ALA A O 1
ATOM 1556 N N . GLN A 1 193 ? 5.853 -10.962 5.618 1.00 97.06 193 GLN A N 1
ATOM 1557 C CA . GLN A 1 193 ? 5.659 -9.918 6.632 1.00 97.06 193 GLN A CA 1
ATOM 1558 C C . GLN A 1 193 ? 4.541 -10.258 7.641 1.00 97.06 193 GLN A C 1
ATOM 1560 O O . GLN A 1 193 ? 4.152 -9.415 8.454 1.00 97.06 193 GLN A O 1
ATOM 1565 N N . ASN A 1 194 ? 4.001 -11.483 7.585 1.00 97.19 194 ASN A N 1
ATOM 1566 C CA . ASN A 1 194 ? 2.856 -11.954 8.369 1.00 97.19 194 ASN A CA 1
ATOM 1567 C C . ASN A 1 194 ? 1.621 -11.041 8.235 1.00 97.19 194 ASN A C 1
ATOM 1569 O O . ASN A 1 194 ? 0.948 -10.714 9.218 1.00 97.19 194 ASN A O 1
ATOM 1573 N N . LYS A 1 195 ? 1.366 -10.562 7.012 1.00 98.06 195 LYS A N 1
ATOM 1574 C CA . LYS A 1 195 ? 0.246 -9.677 6.672 1.00 98.06 195 LYS A CA 1
ATOM 1575 C C . LYS A 1 195 ? -0.735 -10.379 5.741 1.00 98.06 195 LYS A C 1
ATOM 1577 O O . LYS A 1 195 ? -0.400 -11.353 5.074 1.00 98.06 195 LYS A O 1
ATOM 1582 N N . HIS A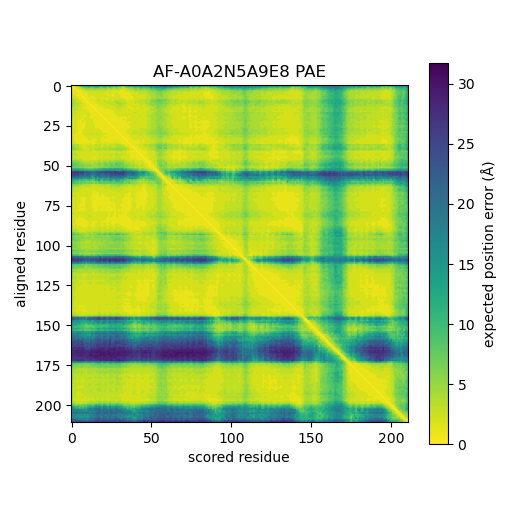 1 196 ? -1.954 -9.853 5.672 1.00 97.19 196 HIS A N 1
ATOM 1583 C CA . HIS A 1 196 ? -2.968 -10.332 4.737 1.00 97.19 196 HIS A CA 1
ATOM 1584 C C . HIS A 1 196 ? -2.938 -9.531 3.426 1.00 97.19 196 HIS A C 1
ATOM 1586 O O . HIS A 1 196 ? -2.917 -8.301 3.455 1.00 97.19 196 HIS A O 1
ATOM 1592 N N . LEU A 1 197 ? -2.967 -10.210 2.277 1.00 96.81 197 LEU A N 1
ATOM 1593 C CA . LEU A 1 197 ? -3.150 -9.574 0.970 1.00 96.81 197 LEU A CA 1
ATOM 1594 C C . LEU A 1 197 ? -4.586 -9.792 0.490 1.00 96.81 197 LEU A C 1
ATOM 1596 O O . LEU A 1 197 ? -5.010 -10.925 0.293 1.00 96.81 197 LEU A O 1
ATOM 1600 N N . VAL A 1 198 ? -5.303 -8.700 0.240 1.00 95.25 198 VAL A N 1
ATOM 1601 C CA . VAL A 1 198 ? -6.589 -8.704 -0.462 1.00 95.25 198 VAL A CA 1
ATOM 1602 C C . VAL A 1 198 ? -6.365 -8.160 -1.864 1.00 95.25 198 VAL A C 1
ATOM 1604 O O . VAL A 1 198 ? -5.841 -7.060 -2.053 1.00 95.25 198 VAL A O 1
ATOM 1607 N N . ILE A 1 199 ? -6.783 -8.930 -2.858 1.00 90.94 199 ILE A N 1
ATOM 1608 C CA . ILE A 1 199 ? -6.664 -8.550 -4.259 1.00 90.94 199 ILE A CA 1
ATOM 1609 C C . ILE A 1 199 ? -7.939 -7.821 -4.681 1.00 90.94 199 ILE A C 1
ATOM 1611 O O . ILE A 1 199 ? -9.045 -8.329 -4.499 1.00 90.94 199 ILE A O 1
ATOM 1615 N N . ARG A 1 200 ? -7.786 -6.636 -5.272 1.00 84.81 200 ARG A N 1
ATOM 1616 C CA . ARG A 1 200 ? -8.879 -5.909 -5.922 1.00 84.81 200 ARG A CA 1
ATOM 1617 C C . ARG A 1 200 ? -8.648 -5.930 -7.426 1.00 84.81 200 ARG A C 1
ATOM 1619 O O . ARG A 1 200 ? -7.761 -5.244 -7.923 1.00 84.81 200 ARG A O 1
ATOM 1626 N N . VAL A 1 201 ? -9.433 -6.721 -8.149 1.00 71.50 201 VAL A N 1
ATOM 1627 C CA . VAL A 1 201 ? -9.283 -6.838 -9.605 1.00 71.50 201 VAL A CA 1
ATOM 1628 C C . VAL A 1 201 ? -10.193 -5.833 -10.305 1.00 71.50 201 VAL A C 1
ATOM 1630 O O . VAL A 1 201 ? -11.379 -5.744 -9.995 1.00 71.50 201 VAL A O 1
ATOM 1633 N N . PHE A 1 202 ? -9.627 -5.096 -11.260 1.00 67.06 202 PHE A N 1
ATOM 1634 C CA . PHE A 1 202 ? -10.358 -4.311 -12.253 1.00 67.06 202 PHE A CA 1
ATOM 1635 C C . PHE A 1 202 ? -10.083 -4.920 -13.632 1.00 67.06 202 PHE A C 1
ATOM 1637 O O . PHE A 1 202 ? -9.255 -4.389 -14.372 1.00 67.06 202 PHE A O 1
ATOM 1644 N N . PRO A 1 203 ? -10.677 -6.082 -13.948 1.00 60.12 203 PRO A N 1
ATOM 1645 C CA . PRO A 1 203 ? -10.452 -6.706 -15.244 1.00 60.12 203 PRO A CA 1
ATOM 1646 C C . PRO A 1 203 ? -10.940 -5.770 -16.356 1.00 60.12 203 PRO A C 1
ATOM 1648 O O . PRO A 1 203 ? -11.993 -5.141 -16.223 1.00 60.12 203 PRO A O 1
ATOM 1651 N N . ALA A 1 204 ? -10.186 -5.675 -17.449 1.00 53.75 204 ALA A N 1
ATOM 1652 C CA . ALA A 1 204 ? -10.618 -4.944 -18.639 1.00 53.75 204 ALA A CA 1
ATOM 1653 C C . ALA A 1 204 ? -11.507 -5.825 -19.533 1.00 53.75 204 ALA A C 1
ATOM 1655 O O . ALA A 1 204 ? -12.298 -5.308 -20.323 1.00 53.75 204 ALA A O 1
ATOM 1656 N N . SER A 1 205 ? -11.376 -7.151 -19.403 1.00 55.66 205 SER A N 1
ATOM 1657 C CA . SER A 1 205 ? -12.217 -8.174 -20.028 1.00 55.66 205 SER A CA 1
ATOM 1658 C C . SER A 1 205 ? -12.481 -9.326 -19.056 1.00 55.66 205 SER A C 1
ATOM 1660 O O . SER A 1 205 ? -11.647 -9.630 -18.206 1.00 55.66 205 SER A O 1
ATOM 1662 N N . ASN A 1 206 ? -13.597 -10.038 -19.230 1.00 53.97 206 ASN A N 1
ATOM 1663 C CA . ASN A 1 206 ? -13.906 -11.258 -18.468 1.00 53.97 206 ASN A CA 1
ATOM 1664 C C . ASN A 1 206 ? -12.839 -12.364 -18.647 1.00 53.97 206 ASN A C 1
ATOM 1666 O O . ASN A 1 206 ? -12.678 -13.219 -17.775 1.00 53.97 206 ASN A O 1
ATOM 1670 N N . ASP A 1 207 ? -12.069 -12.316 -19.736 1.00 58.59 207 ASP A N 1
ATOM 1671 C CA . ASP A 1 207 ? -10.946 -13.230 -20.007 1.00 58.59 207 ASP A CA 1
ATOM 1672 C C . ASP A 1 207 ? -9.756 -13.013 -19.057 1.00 58.59 207 ASP A C 1
ATOM 1674 O O . ASP A 1 207 ? -8.938 -13.905 -18.869 1.00 58.59 207 ASP A O 1
ATOM 1678 N N . ASP A 1 208 ? -9.656 -11.840 -18.418 1.00 55.38 208 ASP A N 1
ATOM 1679 C CA . ASP A 1 208 ? -8.560 -11.531 -17.489 1.00 55.38 208 ASP A CA 1
ATOM 1680 C C . ASP A 1 208 ? -8.708 -12.275 -16.141 1.00 55.38 208 ASP A C 1
ATOM 1682 O O . ASP A 1 208 ? -7.778 -12.284 -15.330 1.00 55.38 208 ASP A O 1
ATOM 1686 N N . LEU A 1 209 ? -9.879 -12.880 -15.890 1.00 56.62 209 LEU A N 1
ATOM 1687 C CA . LEU A 1 209 ? -10.248 -13.566 -14.645 1.00 56.62 209 LEU A CA 1
ATOM 1688 C C . LEU A 1 209 ? -10.676 -15.027 -14.825 1.00 56.62 209 LEU A C 1
ATOM 1690 O O . LEU A 1 209 ? -10.853 -15.719 -13.821 1.00 56.62 209 LEU A O 1
ATOM 1694 N N . SER A 1 210 ? -10.885 -15.485 -16.058 1.00 51.66 210 SER A N 1
ATOM 1695 C CA . SER A 1 210 ? -11.383 -16.833 -16.330 1.00 51.66 210 SER A CA 1
ATOM 1696 C C . SER A 1 210 ? -10.247 -17.806 -16.645 1.00 51.66 210 SER A C 1
ATOM 1698 O O . SER A 1 210 ? -9.393 -17.561 -17.495 1.00 51.66 210 SER A O 1
ATOM 1700 N N . THR A 1 211 ? -10.276 -18.936 -15.942 1.00 48.97 211 THR A N 1
ATOM 1701 C CA . THR A 1 211 ? -9.750 -20.236 -16.377 1.00 48.97 211 THR A CA 1
ATOM 1702 C C . THR A 1 211 ? -10.849 -21.254 -16.179 1.00 48.97 211 THR A C 1
ATOM 1704 O O . THR A 1 211 ? -11.412 -21.239 -15.059 1.00 48.97 211 THR A O 1
#

Sequence (211 aa):
MWETRALELNNQDIWHWPSACRLMEYAIKHGFNTVVIGQAELFGKLVSPQGYTPFDYNDRLSSQQRARCIYLNRLALRCRELGLRFYLQAKELSFPTELLLAHPELLDNPGGVRFDVDFWSRWLTDKVRAVCEGVPALTGLIIALSSTDGLLPISRPQWERQRREADEGRQPAQSFVLYRRCFGALSQAVAAQNKHLVIRVFPASNDDLST

pLDDT: mean 85.43, std 15.77, range [43.12, 98.81]

Nearest PDB structures (foldseek):
  1vsr-assembly1_A  TM=6.057E-01  e=6.903E-01  Escherichia coli K-12
  3ab2-assembly2_E  TM=2.288E-01  e=3.496E-02  Corynebacterium glutamicum
  6dnt-assembly1_A-2  TM=4.853E-01  e=1.760E+00  Methanobrevibacter ruminantium M1
  5yei-assembly2_E  TM=2.397E-01  e=2.554E-01  Pseudomonas aeruginosa PAO1
  3aw9-assembly1_A-2  TM=2.603E-01  e=1.040E+00  Pyrobaculum calidifontis JCM 11548